Protein AF-0000000074761827 (afdb_homodimer)

Solvent-accessible surface area (backbone atoms only — not comparable to full-atom values): 20137 Å² total; per-residue (Å²): 124,85,77,76,76,59,43,82,36,56,43,82,78,62,41,25,54,94,94,40,71,39,89,61,36,58,58,50,51,52,50,41,57,72,68,65,50,47,63,33,37,42,40,81,49,64,55,64,17,43,58,56,51,28,53,52,42,37,74,72,65,37,92,63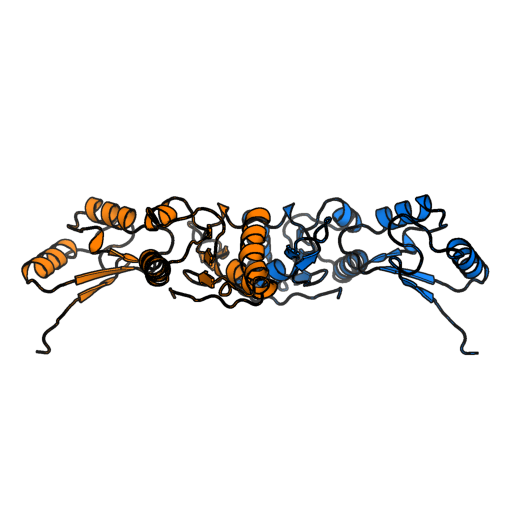,53,47,91,36,43,42,36,27,54,53,52,49,41,49,52,39,58,75,68,68,55,24,39,46,76,34,52,42,72,56,31,45,58,58,46,67,91,57,59,63,59,80,80,51,49,29,35,38,37,37,59,20,64,92,46,41,27,41,69,52,49,33,51,51,38,39,46,42,42,53,25,65,72,36,85,92,45,75,63,31,45,42,34,24,39,34,59,47,35,53,44,70,38,95,83,62,79,47,69,35,70,33,32,15,16,59,53,45,14,46,25,63,44,48,69,51,73,62,49,63,73,38,122,125,86,76,76,76,60,44,82,36,57,42,82,77,64,41,25,53,91,95,38,71,39,90,64,36,58,59,51,50,51,51,42,58,71,68,65,50,49,63,34,37,41,41,80,48,65,56,64,16,42,58,57,51,28,52,53,43,37,74,71,65,38,92,65,54,47,92,36,44,43,34,28,54,54,53,49,41,50,52,37,58,78,68,67,56,24,38,46,76,34,53,43,72,54,32,47,58,58,45,66,90,58,60,64,59,82,80,51,48,27,37,38,38,38,60,20,62,93,45,41,26,41,69,54,49,35,52,51,38,38,44,43,43,52,25,65,73,37,84,91,44,75,63,32,45,42,34,24,38,33,61,47,37,54,45,70,38,96,83,64,79,48,69,35,69,32,32,17,16,60,50,44,14,45,26,62,42,48,68,52,74,64,51,65,74,38,122

Radius of gyration: 27.06 Å; Cα contacts (8 Å, |Δi|>4): 703; chains: 2; bounding box: 56×94×63 Å

Nearest PDB structures (foldseek):
  3hlt-assembly1_A  TM=9.342E-01  e=1.777E-23  Homo sapiens
  2ho4-assembly2_B  TM=9.491E-01  e=7.924E-23  Mus musculus
  2x4d-assembly1_A  TM=7.380E-01  e=4.934E-20  Homo sapiens
  1vjr-assembly1_A  TM=8.149E-01  e=5.024E-16  Thermotoga maritima
  3epr-assembly1_A  TM=8.135E-01  e=7.770E-13  Streptococcus agalactiae serogroup V

Secondary structure (DSSP, 8-state):
------EEEE-BTTTEETTEEPTTHHHHHHHHHHHT--EEEEE--SSS-HHHHHHHHHHTT----GGGEEEHHHHHHHHHHHTT--EEEE--HHHHGGGTTS--PSSP-EEEE-S-GGG-BHHHHHHHHHHHHHGGG-TTSPPPEEEES----EEE-TTSSSEEE-SHHHHHHHHHHH-PPPEE---/------EEEE-BTTTEETTEEPTTHHHHHHHHHHHT--EEEE---SSS-HHHHHHHHHHTT----GGGEE-HHHHHHHHHHHTT--EEEE--HHHHGGGTTS--PSSP-EEEE-S-GGG-BHHHHHHHHHHHHHGGG-TTSPPPEEEES----EEE-TTSSSEEE-SHHHHHHHHHHH-PPPEE---

pLDDT: mean 93.2, std 7.61, range [46.0, 98.88]

InterPro domains:
  IPR006357 HAD-superfamily hydrolase, subfamily IIA [PF13344] (7-100)
  IPR023214 HAD superfamily [G3DSA:3.40.50.1000] (6-75)
  IPR023214 HAD superfamily [G3DSA:3.40.50.1000] (76-187)
  IPR036412 HAD-like superfamily [SSF56784] (4-187)

Organism: Mortierella alpina (NCBI:txid64518)

Structure (mmCIF, N/CA/C/O backbone):
data_AF-0000000074761827-model_v1
#
loop_
_entity.id
_entity.type
_entity.pdbx_description
1 polymer 'Phospholysine phosphohistidine inorganic pyrophosphate phosphatase'
#
loop_
_atom_site.group_PDB
_atom_site.id
_atom_site.type_symbol
_atom_site.label_atom_id
_atom_site.label_alt_id
_atom_site.label_comp_id
_atom_site.label_asym_id
_atom_site.label_entity_id
_atom_site.label_seq_id
_atom_site.pdbx_PDB_ins_code
_atom_site.Cartn_x
_atom_site.Cartn_y
_atom_site.Cartn_z
_atom_site.occupancy
_atom_site.B_iso_or_equiv
_atom_site.auth_seq_id
_atom_site.auth_comp_id
_atom_site.auth_asym_id
_atom_site.auth_atom_id
_atom_site.pdbx_PDB_model_num
ATOM 1 N N . MET A 1 1 ? 7.188 51.906 -0.012 1 46.03 1 MET A N 1
ATOM 2 C CA . MET A 1 1 ? 7.523 50.594 0.536 1 46.03 1 MET A CA 1
ATOM 3 C C . MET A 1 1 ? 6.281 49.719 0.656 1 46.03 1 MET A C 1
ATOM 5 O O . MET A 1 1 ? 5.266 50.156 1.208 1 46.03 1 MET A O 1
ATOM 9 N N . GLN A 1 2 ? 6.152 48.875 -0.168 1 57.59 2 GLN A N 1
ATOM 10 C CA . GLN A 1 2 ? 4.926 48.094 -0.22 1 57.59 2 GLN A CA 1
ATOM 11 C C . GLN A 1 2 ? 4.566 47.531 1.155 1 57.59 2 GLN A C 1
ATOM 13 O O . GLN A 1 2 ? 5.449 47.125 1.906 1 57.59 2 GLN A O 1
ATOM 18 N N . THR A 1 3 ? 3.605 47.969 1.763 1 72.81 3 THR A N 1
ATOM 19 C CA . THR A 1 3 ? 3.117 47.719 3.113 1 72.81 3 THR A CA 1
ATOM 20 C C . THR A 1 3 ? 2.908 46.219 3.342 1 72.81 3 THR A C 1
ATOM 22 O O . THR A 1 3 ? 2.129 45.594 2.631 1 72.81 3 THR A O 1
ATOM 25 N N . ILE A 1 4 ? 3.939 45.625 3.99 1 77.69 4 ILE A N 1
ATOM 26 C CA . ILE A 1 4 ? 3.811 44.25 4.387 1 77.69 4 ILE A CA 1
ATOM 27 C C . ILE A 1 4 ? 2.59 44.062 5.289 1 77.69 4 ILE A C 1
ATOM 29 O O . ILE A 1 4 ? 2.488 44.719 6.336 1 77.69 4 ILE A O 1
ATOM 33 N N . ARG A 1 5 ? 1.612 43.312 4.812 1 89.31 5 ARG A N 1
ATOM 34 C CA . ARG A 1 5 ? 0.364 43.125 5.543 1 89.31 5 ARG A CA 1
ATOM 35 C C . ARG A 1 5 ? 0.392 41.844 6.359 1 89.31 5 ARG A C 1
ATOM 37 O O . ARG A 1 5 ? -0.442 41.656 7.242 1 89.31 5 ARG A O 1
ATOM 44 N N . GLY A 1 6 ? 1.372 41.031 6.191 1 91.31 6 GLY A N 1
ATOM 45 C CA . GLY A 1 6 ? 1.517 39.781 6.914 1 91.31 6 GLY A CA 1
ATOM 46 C C . GLY A 1 6 ? 2.789 39.031 6.562 1 91.31 6 GLY A C 1
ATOM 47 O O . GLY A 1 6 ? 3.371 39.25 5.496 1 91.31 6 GLY A O 1
ATOM 48 N N . VAL A 1 7 ? 3.309 38.25 7.488 1 93.06 7 VAL A N 1
ATOM 49 C CA . VAL A 1 7 ? 4.543 37.5 7.281 1 93.06 7 VAL A CA 1
ATOM 50 C C . VAL A 1 7 ? 4.293 36.031 7.531 1 93.06 7 VAL A C 1
ATOM 52 O O . VAL A 1 7 ? 3.695 35.656 8.547 1 93.06 7 VAL A O 1
ATOM 55 N N . LEU A 1 8 ? 4.586 35.156 6.562 1 93.56 8 LEU A N 1
ATOM 56 C CA . LEU A 1 8 ? 4.664 33.719 6.754 1 93.56 8 LEU A CA 1
ATOM 57 C C . LEU A 1 8 ? 6.102 33.281 7.008 1 93.56 8 LEU A C 1
ATOM 59 O O . LEU A 1 8 ? 7.004 33.625 6.234 1 93.56 8 LEU A O 1
ATOM 63 N N . ILE A 1 9 ? 6.273 32.562 8.109 1 93.81 9 ILE A N 1
ATOM 64 C CA . ILE A 1 9 ? 7.621 32.188 8.531 1 93.81 9 ILE A CA 1
ATOM 65 C C . ILE A 1 9 ? 7.801 30.688 8.414 1 93.81 9 ILE A C 1
ATOM 67 O O . ILE A 1 9 ? 7.035 29.922 9 1 93.81 9 ILE A O 1
ATOM 71 N N . ASP A 1 10 ? 8.789 30.234 7.727 1 91.44 10 ASP A N 1
ATOM 72 C CA . ASP A 1 10 ? 9.195 28.828 7.73 1 91.44 10 ASP A CA 1
ATOM 73 C C . ASP A 1 10 ? 9.836 28.453 9.062 1 91.44 10 ASP A C 1
ATOM 75 O O . ASP A 1 10 ? 10.492 29.266 9.703 1 91.44 10 ASP A O 1
ATOM 79 N N . VAL A 1 11 ? 9.641 27.266 9.398 1 88.69 11 VAL A N 1
ATOM 80 C CA . VAL A 1 11 ? 10.078 26.875 10.734 1 88.69 11 VAL A CA 1
ATOM 81 C C . VAL A 1 11 ? 11.469 26.234 10.656 1 88.69 11 VAL A C 1
ATOM 83 O O . VAL A 1 11 ? 12.469 26.859 11.023 1 88.69 11 VAL A O 1
ATOM 86 N N . SER A 1 12 ? 11.477 25.016 10.039 1 79.69 12 SER A N 1
ATOM 87 C CA . SER A 1 12 ? 12.758 24.312 9.984 1 79.69 12 SER A CA 1
ATOM 88 C C . SER A 1 12 ? 13.688 24.938 8.961 1 79.69 12 SER A C 1
ATOM 90 O O . SER A 1 12 ? 13.281 25.25 7.84 1 79.69 12 SER A O 1
ATOM 92 N N . GLY A 1 13 ? 14.945 25.266 9.375 1 81.62 13 GLY A N 1
ATOM 93 C CA . GLY A 1 13 ? 15.953 25.844 8.5 1 81.62 13 GLY A CA 1
ATOM 94 C C . GLY A 1 13 ? 15.922 27.375 8.484 1 81.62 13 GLY A C 1
ATOM 95 O O . GLY A 1 13 ? 16.828 28 7.934 1 81.62 13 GLY A O 1
ATOM 96 N N . THR A 1 14 ? 14.867 27.938 9.086 1 85.5 14 THR A N 1
ATOM 97 C CA . THR A 1 14 ? 14.742 29.391 9.062 1 85.5 14 THR A CA 1
ATOM 98 C C . THR A 1 14 ? 14.883 29.969 10.469 1 85.5 14 THR A C 1
ATOM 100 O O . THR A 1 14 ? 15.625 30.922 10.68 1 85.5 14 THR A O 1
ATOM 103 N N . ILE A 1 15 ? 14.289 29.391 11.43 1 91.31 15 ILE A N 1
ATOM 104 C CA . ILE A 1 15 ? 14.383 29.984 12.766 1 91.31 15 ILE A CA 1
ATOM 105 C C . ILE A 1 15 ? 15.172 29.062 13.688 1 91.31 15 ILE A C 1
ATOM 107 O O . ILE A 1 15 ? 15.648 29.484 14.742 1 91.31 15 ILE A O 1
ATOM 111 N N . HIS A 1 16 ? 15.258 27.797 13.25 1 89.81 16 HIS A N 1
ATOM 112 C CA . HIS A 1 16 ? 16.078 26.844 13.992 1 89.81 16 HIS A CA 1
ATOM 113 C C . HIS A 1 16 ? 16.578 25.719 13.094 1 89.81 16 HIS A C 1
ATOM 115 O O . HIS A 1 16 ? 16.031 25.516 12.008 1 89.81 16 HIS A O 1
ATOM 121 N N . VAL A 1 17 ? 17.609 25.031 13.453 1 86.44 17 VAL A N 1
ATOM 122 C CA . VAL A 1 17 ? 18.125 23.797 12.852 1 86.44 17 VAL A CA 1
ATOM 123 C C . VAL A 1 17 ? 18.297 22.734 13.922 1 86.44 17 VAL A C 1
ATOM 125 O O . VAL A 1 17 ? 19.109 22.875 14.836 1 86.44 17 VAL A O 1
ATOM 128 N N . GLY A 1 18 ? 17.484 21.625 13.703 1 82.12 18 GLY A N 1
ATOM 129 C CA . GLY A 1 18 ? 17.453 20.688 14.812 1 82.12 18 GLY A CA 1
ATOM 130 C C . GLY A 1 18 ? 17.016 21.328 16.125 1 82.12 18 GLY A C 1
ATOM 131 O O . GLY A 1 18 ? 15.969 21.969 16.188 1 82.12 18 GLY A O 1
ATOM 132 N N . ASP A 1 19 ? 17.859 21.234 17.172 1 87.19 19 ASP A N 1
ATOM 133 C CA . ASP A 1 19 ? 17.516 21.781 18.484 1 87.19 19 ASP A CA 1
ATOM 134 C C . ASP A 1 19 ? 18.297 23.078 18.75 1 87.19 19 ASP A C 1
ATOM 136 O O . ASP A 1 19 ? 18.391 23.531 19.891 1 87.19 19 ASP A O 1
ATOM 140 N N . LYS A 1 20 ? 18.781 23.656 17.672 1 92.5 20 LYS A N 1
ATOM 141 C CA . LYS A 1 20 ? 19.578 24.875 17.828 1 92.5 20 LYS A CA 1
ATOM 142 C C . LYS A 1 20 ? 18.859 26.078 17.219 1 92.5 20 LYS A C 1
ATOM 144 O O . LYS A 1 20 ? 18.453 26.031 16.062 1 92.5 20 LYS A O 1
ATOM 149 N N . VAL A 1 21 ? 18.828 27.062 17.969 1 94.25 21 VAL A N 1
ATOM 150 C CA . VAL A 1 21 ? 18.203 28.312 17.531 1 94.25 21 VAL A CA 1
ATOM 151 C C . VAL A 1 21 ? 19.172 29.078 16.625 1 94.25 21 VAL A C 1
ATOM 153 O O . VAL A 1 21 ? 20.359 29.156 16.906 1 94.25 21 VAL A O 1
ATOM 156 N N . ILE A 1 22 ? 18.641 29.562 15.484 1 93.75 22 ILE A N 1
ATOM 157 C CA . ILE A 1 22 ? 19.453 30.438 14.641 1 93.75 22 ILE A CA 1
ATOM 158 C C . ILE A 1 22 ? 19.688 31.766 15.336 1 93.75 22 ILE A C 1
ATOM 160 O O . ILE A 1 22 ? 18.734 32.375 15.828 1 93.75 22 ILE A O 1
ATOM 164 N N . PRO A 1 23 ? 20.906 32.25 15.359 1 94.06 23 PRO A N 1
ATOM 165 C CA . PRO A 1 23 ? 21.203 33.5 16.062 1 94.06 23 PRO A CA 1
ATOM 166 C C . PRO A 1 23 ? 20.328 34.656 15.594 1 94.06 23 PRO A C 1
ATOM 168 O O . PRO A 1 23 ? 20.219 34.906 14.383 1 94.06 23 PRO A O 1
ATOM 171 N N . GLY A 1 24 ? 19.672 35.406 16.578 1 95.5 24 GLY A N 1
ATOM 172 C CA . GLY A 1 24 ? 18.875 36.562 16.281 1 95.5 24 GLY A CA 1
ATOM 173 C C . GLY A 1 24 ? 17.422 36.25 15.984 1 95.5 24 GLY A C 1
ATOM 174 O O . GLY A 1 24 ? 16.594 37.156 15.867 1 95.5 24 GLY A O 1
ATOM 175 N N . ALA A 1 25 ? 17.156 35 15.828 1 95.62 25 ALA A N 1
ATOM 176 C CA . ALA A 1 25 ? 15.812 34.594 15.414 1 95.62 25 ALA A CA 1
ATOM 177 C C . ALA A 1 25 ? 14.773 34.969 16.469 1 95.62 25 ALA A C 1
ATOM 179 O O . ALA A 1 25 ? 13.703 35.469 16.125 1 95.62 25 ALA A O 1
ATOM 180 N N . ILE A 1 26 ? 15.109 34.719 17.688 1 96.12 26 ILE A N 1
ATOM 181 C CA . ILE A 1 26 ? 14.172 35.031 18.766 1 96.12 26 ILE A CA 1
ATOM 182 C C . ILE A 1 26 ? 13.906 36.531 18.812 1 96.12 26 ILE A C 1
ATOM 184 O O . ILE A 1 26 ? 12.75 36.969 18.859 1 96.12 26 ILE A O 1
ATOM 188 N N . GLN A 1 27 ? 14.984 37.281 18.688 1 96.31 27 GLN A N 1
ATOM 189 C CA . GLN A 1 27 ? 14.867 38.75 18.703 1 96.31 27 GLN A CA 1
ATOM 190 C C . GLN A 1 27 ? 14.07 39.25 17.5 1 96.31 27 GLN A C 1
ATOM 192 O O . GLN A 1 27 ? 13.281 40.188 17.625 1 96.31 27 GLN A O 1
ATOM 197 N N . ALA A 1 28 ? 14.383 38.656 16.406 1 95.06 28 ALA A N 1
ATOM 198 C CA . ALA A 1 28 ? 13.672 39.031 15.188 1 95.06 28 ALA A CA 1
ATOM 199 C C . ALA A 1 28 ? 12.172 38.812 15.336 1 95.06 28 ALA A C 1
ATOM 201 O O . ALA A 1 28 ? 11.367 39.656 14.93 1 95.06 28 ALA A O 1
ATOM 202 N N . LEU A 1 29 ? 11.773 37.719 15.93 1 94.88 29 LEU A N 1
ATOM 203 C CA . LEU A 1 29 ? 10.367 37.406 16.125 1 94.88 29 LEU A CA 1
ATOM 204 C C . LEU A 1 29 ? 9.719 38.375 17.109 1 94.88 29 LEU A C 1
ATOM 206 O O . LEU A 1 29 ? 8.594 38.812 16.906 1 94.88 29 LEU A O 1
ATOM 210 N N . ASP A 1 30 ? 10.453 38.688 18.109 1 95.94 30 ASP A N 1
ATOM 211 C CA . ASP A 1 30 ? 9.945 39.656 19.078 1 95.94 30 ASP A CA 1
ATOM 212 C C . ASP A 1 30 ? 9.711 41.031 18.453 1 95.94 30 ASP A C 1
ATOM 214 O O . ASP A 1 30 ? 8.703 41.688 18.719 1 95.94 30 ASP A O 1
ATOM 218 N N . ARG A 1 31 ? 10.633 41.375 17.641 1 95.62 31 ARG A N 1
ATOM 219 C CA . ARG A 1 31 ? 10.5 42.656 16.938 1 95.62 31 ARG A CA 1
ATOM 220 C C . ARG A 1 31 ? 9.297 42.625 16.016 1 95.62 31 ARG A C 1
ATOM 222 O O . ARG A 1 31 ? 8.555 43.625 15.922 1 95.62 31 ARG A O 1
ATOM 229 N N . LEU A 1 32 ? 9.18 41.531 15.359 1 94.5 32 LEU A N 1
ATOM 230 C CA . LEU A 1 32 ? 8.039 41.375 14.461 1 94.5 32 LEU A CA 1
ATOM 231 C C . LEU A 1 32 ? 6.727 41.469 15.234 1 94.5 32 LEU A C 1
ATOM 233 O O . LEU A 1 32 ? 5.801 42.188 14.805 1 94.5 32 LEU A O 1
ATOM 237 N N . ARG A 1 33 ? 6.629 40.812 16.312 1 94.44 33 ARG A N 1
ATOM 238 C CA . ARG A 1 33 ? 5.438 40.875 17.156 1 94.44 33 ARG A CA 1
ATOM 239 C C . ARG A 1 33 ? 5.156 42.281 17.641 1 94.44 33 ARG A C 1
ATOM 241 O O . ARG A 1 33 ? 4.012 42.75 17.578 1 94.44 33 ARG A O 1
ATOM 248 N N . ALA A 1 34 ? 6.191 43 18.016 1 95.38 34 ALA A N 1
ATOM 249 C CA . ALA A 1 34 ? 6.07 44.375 18.516 1 95.38 34 ALA A CA 1
ATOM 250 C C . ALA A 1 34 ? 5.613 45.312 17.422 1 95.38 34 ALA A C 1
ATOM 252 O O . ALA A 1 34 ? 4.988 46.344 17.703 1 95.38 34 ALA A O 1
ATOM 253 N N . SER A 1 35 ? 5.945 45 16.266 1 94.38 35 SER A N 1
ATOM 254 C CA . SER A 1 35 ? 5.605 45.875 15.125 1 94.38 35 SER A CA 1
ATOM 255 C C . SER A 1 35 ? 4.105 45.844 14.852 1 94.38 35 SER A C 1
ATOM 257 O O . SER A 1 35 ? 3.588 46.719 14.141 1 94.38 35 SER A O 1
ATOM 259 N N . GLY A 1 36 ? 3.414 44.781 15.289 1 93.81 36 GLY A N 1
ATOM 260 C CA . GLY A 1 36 ? 1.984 44.625 15.062 1 93.81 36 GLY A CA 1
ATOM 261 C C . GLY A 1 36 ? 1.649 43.969 13.734 1 93.81 36 GLY A C 1
ATOM 262 O O . GLY A 1 36 ? 0.477 43.75 13.43 1 93.81 36 GLY A O 1
ATOM 263 N N . ILE A 1 37 ? 2.668 43.719 12.961 1 93.06 37 ILE A N 1
ATOM 264 C CA . ILE A 1 37 ? 2.457 43 11.703 1 93.06 37 ILE A CA 1
ATOM 265 C C . ILE A 1 37 ? 2.07 41.562 11.992 1 93.06 37 ILE A C 1
ATOM 267 O O . ILE A 1 37 ? 2.791 40.844 12.688 1 93.06 37 ILE A O 1
ATOM 271 N N . PRO A 1 38 ? 0.919 41.188 11.5 1 93.75 38 PRO A N 1
ATOM 272 C CA . PRO A 1 38 ? 0.532 39.781 11.719 1 93.75 38 PRO A CA 1
ATOM 273 C C . PRO A 1 38 ? 1.49 38.812 11.062 1 93.75 38 PRO A C 1
ATOM 275 O O . PRO A 1 38 ? 2.008 39.062 9.977 1 93.75 38 PRO A O 1
ATOM 278 N N . PHE A 1 39 ? 1.732 37.625 11.773 1 94.62 39 PHE A N 1
ATOM 279 C CA . PHE A 1 39 ? 2.57 36.562 11.18 1 94.62 39 PHE A CA 1
ATOM 280 C C . PHE A 1 39 ? 2.086 35.188 11.586 1 94.62 39 PHE A C 1
ATOM 282 O O . PHE A 1 39 ? 1.283 35.062 12.516 1 94.62 39 PHE A O 1
ATOM 289 N N . ARG A 1 40 ? 2.459 34.219 10.82 1 94.81 40 ARG A N 1
ATOM 290 C CA . ARG A 1 40 ? 2.225 32.812 11.102 1 94.81 40 ARG A CA 1
ATOM 291 C C . ARG A 1 40 ? 3.447 31.969 10.742 1 94.81 40 ARG A C 1
ATOM 293 O O . ARG A 1 40 ? 4.176 32.312 9.797 1 94.81 40 ARG A O 1
ATOM 300 N N . PHE A 1 41 ? 3.584 30.953 11.562 1 95.31 41 PHE A N 1
ATOM 301 C CA . PHE A 1 41 ? 4.562 29.938 11.203 1 95.31 41 PHE A CA 1
ATOM 302 C C . PHE A 1 41 ? 3.943 28.891 10.273 1 95.31 41 PHE A C 1
ATOM 304 O O . PHE A 1 41 ? 2.865 28.375 10.555 1 95.31 41 PHE A O 1
ATOM 311 N N . CYS A 1 42 ? 4.617 28.609 9.18 1 93.31 42 CYS A N 1
ATOM 312 C CA . CYS A 1 42 ? 4.168 27.609 8.227 1 93.31 42 CYS A CA 1
ATOM 313 C C . CYS A 1 42 ? 5.223 26.516 8.039 1 93.31 42 CYS A C 1
ATOM 315 O O . CYS A 1 42 ? 6.391 26.812 7.797 1 93.31 42 CYS A O 1
ATOM 317 N N . THR A 1 43 ? 4.848 25.359 8.344 1 90.44 43 THR A N 1
ATOM 318 C CA . THR A 1 43 ? 5.75 24.234 8.133 1 90.44 43 THR A CA 1
ATOM 319 C C . THR A 1 43 ? 5.031 23.094 7.418 1 90.44 43 THR A C 1
ATOM 321 O O . THR A 1 43 ? 3.834 22.891 7.621 1 90.44 43 THR A O 1
ATOM 324 N N . ASN A 1 44 ? 5.727 22.312 6.621 1 84.56 44 ASN A N 1
ATOM 325 C CA . ASN A 1 44 ? 5.129 21.234 5.848 1 84.56 44 ASN A CA 1
ATOM 326 C C . ASN A 1 44 ? 5.277 19.891 6.562 1 84.56 44 ASN A C 1
ATOM 328 O O . ASN A 1 44 ? 5.086 18.844 5.953 1 84.56 44 ASN A O 1
ATOM 332 N N . THR A 1 45 ? 5.52 20 7.816 1 85.38 45 THR A N 1
ATOM 333 C CA . THR A 1 45 ? 5.641 18.75 8.555 1 85.38 45 THR A CA 1
ATOM 334 C C . THR A 1 45 ? 4.328 17.969 8.508 1 85.38 45 THR A C 1
ATOM 336 O O . THR A 1 45 ? 3.248 18.562 8.477 1 85.38 45 THR A O 1
ATOM 339 N N . THR A 1 46 ? 4.512 16.641 8.539 1 86.69 46 THR A N 1
ATOM 340 C CA . THR A 1 46 ? 3.33 15.781 8.453 1 86.69 46 THR A CA 1
ATOM 341 C C . THR A 1 46 ? 3.25 14.852 9.664 1 86.69 46 THR A C 1
ATOM 343 O O . THR A 1 46 ? 2.344 14.023 9.75 1 86.69 46 THR A O 1
ATOM 346 N N . GLN A 1 47 ? 4.113 14.984 10.586 1 90.31 47 GLN A N 1
ATOM 347 C CA . GLN A 1 47 ? 4.211 14.023 11.68 1 90.31 47 GLN A CA 1
ATOM 348 C C . GLN A 1 47 ? 3.836 14.656 13.016 1 90.31 47 GLN A C 1
ATOM 350 O O . GLN A 1 47 ? 3.219 14.016 13.859 1 90.31 47 GLN A O 1
ATOM 355 N N . SER A 1 48 ? 4.191 15.984 13.18 1 93.56 48 SER A N 1
ATOM 356 C CA . SER A 1 48 ? 3.99 16.656 14.461 1 93.56 48 SER A CA 1
ATOM 357 C C . SER A 1 48 ? 2.758 17.547 14.43 1 93.56 48 SER A C 1
ATOM 359 O O . SER A 1 48 ? 2.52 18.25 13.445 1 93.56 48 SER A O 1
ATOM 361 N N . SER A 1 49 ? 2.031 17.562 15.5 1 95.5 49 SER A N 1
ATOM 362 C CA . SER A 1 49 ? 0.904 18.484 15.648 1 95.5 49 SER A CA 1
ATOM 363 C C . SER A 1 49 ? 1.378 19.906 15.852 1 95.5 49 SER A C 1
ATOM 365 O O . SER A 1 49 ? 2.535 20.141 16.203 1 95.5 49 SER A O 1
ATOM 367 N N . GLY A 1 50 ? 0.479 20.828 15.648 1 95.31 50 GLY A N 1
ATOM 368 C CA . GLY A 1 50 ? 0.777 22.219 15.93 1 95.31 50 GLY A CA 1
ATOM 369 C C . GLY A 1 50 ? 1.16 22.469 17.375 1 95.31 50 GLY A C 1
ATOM 370 O O . GLY A 1 50 ? 2.057 23.266 17.656 1 95.31 50 GLY A O 1
ATOM 371 N N . GLU A 1 51 ? 0.492 21.75 18.219 1 95.94 51 GLU A N 1
ATOM 372 C CA . GLU A 1 51 ? 0.788 21.906 19.641 1 95.94 51 GLU A CA 1
ATOM 373 C C . GLU A 1 51 ? 2.205 21.438 19.969 1 95.94 51 GLU A C 1
ATOM 375 O O . GLU A 1 51 ? 2.93 22.094 20.703 1 95.94 51 GLU A O 1
ATOM 380 N N . THR A 1 52 ? 2.584 20.281 19.469 1 96.12 52 THR A N 1
ATOM 381 C CA . THR A 1 52 ? 3.93 19.766 19.688 1 96.12 52 THR A CA 1
ATOM 382 C C . THR A 1 52 ? 4.977 20.719 19.141 1 96.12 52 THR A C 1
ATOM 384 O O . THR A 1 52 ? 5.977 21 19.797 1 96.12 52 THR A O 1
ATOM 387 N N . LEU A 1 53 ? 4.699 21.266 17.969 1 95.06 53 LEU A N 1
ATOM 388 C CA . LEU A 1 53 ? 5.633 22.203 17.359 1 95.06 53 LEU A CA 1
ATOM 389 C C . LEU A 1 53 ? 5.738 23.484 18.188 1 95.06 53 LEU A C 1
ATOM 391 O O . LEU A 1 53 ? 6.836 24 18.406 1 95.06 53 LEU A O 1
ATOM 395 N N . ALA A 1 54 ? 4.637 23.969 18.656 1 96.12 54 ALA A N 1
ATOM 396 C CA . ALA A 1 54 ? 4.629 25.172 19.5 1 96.12 54 ALA A CA 1
ATOM 397 C C . ALA A 1 54 ? 5.426 24.922 20.781 1 96.12 54 ALA A C 1
ATOM 399 O O . ALA A 1 54 ? 6.242 25.766 21.172 1 96.12 54 ALA A O 1
ATOM 400 N N . ARG A 1 55 ? 5.156 23.781 21.391 1 96.5 55 ARG A N 1
ATOM 401 C CA . ARG A 1 55 ? 5.867 23.438 22.609 1 96.5 55 ARG A CA 1
ATOM 402 C C . ARG A 1 55 ? 7.371 23.359 22.359 1 96.5 55 ARG A C 1
ATOM 404 O O . ARG A 1 55 ? 8.156 23.875 23.172 1 96.5 55 ARG A O 1
ATOM 411 N N . ASN A 1 56 ? 7.754 22.734 21.297 1 94.69 56 ASN A N 1
ATOM 412 C CA . ASN A 1 56 ? 9.172 22.641 20.953 1 94.69 56 ASN A CA 1
ATOM 413 C C . ASN A 1 56 ? 9.797 24.016 20.766 1 94.69 56 ASN A C 1
ATOM 415 O O . ASN A 1 56 ? 10.875 24.281 21.281 1 94.69 56 ASN A O 1
ATOM 419 N N . LEU A 1 57 ? 9.133 24.906 20.016 1 95.12 57 LEU A N 1
ATOM 420 C CA . LEU A 1 57 ? 9.633 26.25 19.781 1 95.12 57 LEU A CA 1
ATOM 421 C C . LEU A 1 57 ? 9.742 27.031 21.078 1 95.12 57 LEU A C 1
ATOM 423 O O . LEU A 1 57 ? 10.711 27.766 21.297 1 95.12 57 LEU A O 1
ATOM 427 N N . ARG A 1 58 ? 8.805 26.844 21.984 1 96.75 58 ARG A N 1
ATOM 428 C CA . ARG A 1 58 ? 8.852 27.5 23.281 1 96.75 58 ARG A CA 1
ATOM 429 C C . ARG A 1 58 ? 10.039 27 24.094 1 96.75 58 ARG A C 1
ATOM 431 O O . ARG A 1 58 ? 10.703 27.797 24.781 1 96.75 58 ARG A O 1
ATOM 438 N N . SER A 1 59 ? 10.258 25.75 24.016 1 96.38 59 SER A N 1
ATOM 439 C CA . SER A 1 59 ? 11.383 25.188 24.75 1 96.38 59 SER A CA 1
ATOM 440 C C . SER A 1 59 ? 12.711 25.75 24.25 1 96.38 59 SER A C 1
ATOM 442 O O . SER A 1 59 ? 13.695 25.766 24.984 1 96.38 59 SER A O 1
ATOM 444 N N . LEU A 1 60 ? 12.719 26.203 23.031 1 94.81 60 LEU A N 1
ATOM 445 C CA . LEU A 1 60 ? 13.914 26.797 22.438 1 94.81 60 LEU A CA 1
ATOM 446 C C . LEU A 1 60 ? 14.008 28.281 22.766 1 94.81 60 LEU A C 1
ATOM 448 O O . LEU A 1 60 ? 14.984 28.938 22.406 1 94.81 60 LEU A O 1
ATOM 452 N N . GLY A 1 61 ? 12.906 28.844 23.344 1 95.44 61 GLY A N 1
ATOM 453 C CA . GLY A 1 61 ? 12.953 30.234 23.812 1 95.44 61 GLY A CA 1
ATOM 454 C C . GLY A 1 61 ? 12.047 31.156 23.016 1 95.44 61 GLY A C 1
ATOM 455 O O . GLY A 1 61 ? 11.977 32.344 23.281 1 95.44 61 GLY A O 1
ATOM 456 N N . PHE A 1 62 ? 11.359 30.594 22.062 1 96.12 62 PHE A N 1
ATOM 457 C CA . PHE A 1 62 ? 10.477 31.422 21.25 1 96.12 62 PHE A CA 1
ATOM 458 C C . PHE A 1 62 ? 9.164 31.688 21.969 1 96.12 62 PHE A C 1
ATOM 460 O O . PHE A 1 62 ? 8.633 30.797 22.641 1 96.12 62 PHE A O 1
ATOM 467 N N . ASN A 1 63 ? 8.648 32.875 21.797 1 95 63 ASN A N 1
ATOM 468 C CA . ASN A 1 63 ? 7.293 33.188 22.219 1 95 63 ASN A CA 1
ATOM 469 C C . ASN A 1 63 ? 6.277 32.906 21.109 1 95 63 ASN A C 1
ATOM 471 O O . ASN A 1 63 ? 6.078 33.719 20.219 1 95 63 ASN A O 1
ATOM 475 N N . VAL A 1 64 ? 5.668 31.719 21.219 1 95.25 64 VAL A N 1
ATOM 476 C CA . VAL A 1 64 ? 4.789 31.281 20.141 1 95.25 64 VAL A CA 1
ATOM 477 C C . VAL A 1 64 ? 3.508 30.688 20.719 1 95.25 64 VAL A C 1
ATOM 479 O O . VAL A 1 64 ? 3.543 30 21.734 1 95.25 64 VAL A O 1
ATOM 482 N N . LYS A 1 65 ? 2.422 31 20.094 1 95.31 65 LYS A N 1
ATOM 483 C CA . LYS A 1 65 ? 1.128 30.406 20.422 1 95.31 65 LYS A CA 1
ATOM 484 C C . LYS A 1 65 ? 0.747 29.344 19.391 1 95.31 65 LYS A C 1
ATOM 486 O O . LYS A 1 65 ? 1.118 29.438 18.219 1 95.31 65 LYS A O 1
ATOM 491 N N . ARG A 1 66 ? -0.036 28.344 19.844 1 95 66 ARG A N 1
ATOM 492 C CA . ARG A 1 66 ? -0.453 27.25 18.969 1 95 66 ARG A CA 1
ATOM 493 C C . ARG A 1 66 ? -1.16 27.781 17.719 1 95 66 ARG A C 1
ATOM 495 O O . ARG A 1 66 ? -0.967 27.266 16.625 1 95 66 ARG A O 1
ATOM 502 N N . ASP A 1 67 ? -1.982 28.766 17.875 1 94.44 67 ASP A N 1
ATOM 503 C CA . ASP A 1 67 ? -2.809 29.266 16.781 1 94.44 67 ASP A CA 1
ATOM 504 C C . ASP A 1 67 ? -1.966 30.016 15.758 1 94.44 67 ASP A C 1
ATOM 506 O O . ASP A 1 67 ? -2.461 30.391 14.688 1 94.44 67 ASP A O 1
ATOM 510 N N . GLU A 1 68 ? -0.676 30.234 16.047 1 95.69 68 GLU A N 1
ATOM 511 C CA . GLU A 1 68 ? 0.242 30.891 15.125 1 95.69 68 GLU A CA 1
ATOM 512 C C . GLU A 1 68 ? 0.949 29.875 14.234 1 95.69 68 GLU A C 1
ATOM 514 O O . GLU A 1 68 ? 1.644 30.25 13.281 1 95.69 68 GLU A O 1
ATOM 519 N N . ILE A 1 69 ? 0.729 28.625 14.539 1 95.25 69 ILE A N 1
ATOM 520 C CA . ILE A 1 69 ? 1.426 27.562 13.82 1 95.25 69 ILE A CA 1
ATOM 521 C C . ILE A 1 69 ? 0.47 26.891 12.836 1 95.25 69 ILE A C 1
ATOM 523 O O . ILE A 1 69 ? -0.58 26.391 13.227 1 95.25 69 ILE A O 1
ATOM 527 N N . PHE A 1 70 ? 0.85 26.906 11.562 1 93.62 70 PHE A N 1
ATOM 528 C CA . PHE A 1 70 ? 0.093 26.25 10.508 1 93.62 70 PHE A CA 1
ATOM 529 C C . PHE A 1 70 ? 0.918 25.156 9.852 1 93.62 70 PHE A C 1
ATOM 531 O O . PHE A 1 70 ? 2.059 25.375 9.445 1 93.62 70 PHE A O 1
ATOM 538 N N . THR A 1 71 ? 0.344 23.906 9.844 1 93.62 71 THR A N 1
ATOM 539 C CA . THR A 1 71 ? 1.007 22.75 9.266 1 93.62 71 THR A CA 1
ATOM 540 C C . THR A 1 71 ? 0.157 22.141 8.156 1 93.62 71 THR A C 1
ATOM 542 O O . THR A 1 71 ? -0.978 22.562 7.93 1 93.62 71 THR A O 1
ATOM 545 N N . SER A 1 72 ? 0.743 21.156 7.48 1 94.25 72 SER A N 1
ATOM 546 C CA . SER A 1 72 ? -0.035 20.375 6.52 1 94.25 72 SER A CA 1
ATOM 547 C C . SER A 1 72 ? -1.187 19.656 7.203 1 94.25 72 SER A C 1
ATOM 549 O O . SER A 1 72 ? -2.264 19.5 6.621 1 94.25 72 SER A O 1
ATOM 551 N N . LEU A 1 73 ? -0.983 19.297 8.414 1 96.56 73 LEU A N 1
ATOM 552 C CA . LEU A 1 73 ? -2.025 18.625 9.18 1 96.56 73 LEU A CA 1
ATOM 553 C C . LEU A 1 73 ? -3.174 19.578 9.484 1 96.56 73 LEU A C 1
ATOM 555 O O . LEU A 1 73 ? -4.344 19.203 9.375 1 96.56 73 LEU A O 1
ATOM 559 N N . SER A 1 74 ? -2.812 20.828 9.875 1 95.31 74 SER A N 1
ATOM 560 C CA . SER A 1 74 ? -3.854 21.812 10.164 1 95.31 74 SER A CA 1
ATOM 561 C C . SER A 1 74 ? -4.676 22.141 8.922 1 95.31 74 SER A C 1
ATOM 563 O O . SER A 1 74 ? -5.871 22.406 9.016 1 95.31 74 SER A O 1
ATOM 565 N N . ALA A 1 75 ? -3.977 22.156 7.801 1 95.19 75 ALA A N 1
ATOM 566 C CA . ALA A 1 75 ? -4.684 22.375 6.543 1 95.19 75 ALA A CA 1
ATOM 567 C C . ALA A 1 75 ? -5.691 21.25 6.281 1 95.19 75 ALA A C 1
ATOM 569 O O . ALA A 1 75 ? -6.824 21.5 5.871 1 95.19 75 ALA A O 1
ATOM 570 N N . CYS A 1 76 ? -5.324 19.984 6.523 1 97.06 76 CYS A N 1
ATOM 571 C CA . CYS A 1 76 ? -6.227 18.844 6.367 1 97.06 76 CYS A CA 1
ATOM 572 C C . CYS A 1 76 ? -7.406 18.953 7.328 1 97.06 76 CYS A C 1
ATOM 574 O O . CYS A 1 76 ? -8.547 18.719 6.941 1 97.06 76 CYS A O 1
ATOM 576 N N . ARG A 1 77 ? -7.062 19.281 8.547 1 96.88 77 ARG A N 1
ATOM 577 C CA . ARG A 1 77 ? -8.125 19.453 9.539 1 96.88 77 ARG A CA 1
ATOM 578 C C . ARG A 1 77 ? -9.156 20.469 9.062 1 96.88 77 ARG A C 1
ATOM 580 O O . ARG A 1 77 ? -10.359 20.234 9.148 1 96.88 77 ARG A O 1
ATOM 587 N N . GLN A 1 78 ? -8.672 21.625 8.57 1 96.12 78 GLN A N 1
ATOM 588 C CA . GLN A 1 78 ? -9.57 22.672 8.102 1 96.12 78 GLN A CA 1
ATOM 589 C C . GLN A 1 78 ? -10.453 22.172 6.957 1 96.12 78 GLN A C 1
ATOM 591 O O . GLN A 1 78 ? -11.641 22.484 6.91 1 96.12 78 GLN A O 1
ATOM 596 N N . LEU A 1 79 ? -9.852 21.438 6.07 1 97.06 79 LEU A N 1
ATOM 597 C CA . LEU A 1 79 ? -10.594 20.859 4.953 1 97.06 79 LEU A CA 1
ATOM 598 C C . LEU A 1 79 ? -11.695 19.922 5.453 1 97.06 79 LEU A C 1
ATOM 600 O O . LEU A 1 79 ? -12.836 20.016 5.004 1 97.06 79 LEU A O 1
ATOM 604 N N . VAL A 1 80 ? -11.391 19.031 6.359 1 97.69 80 VAL A N 1
ATOM 605 C CA . VAL A 1 80 ? -12.336 18.094 6.945 1 97.69 80 VAL A CA 1
ATOM 606 C C . VAL A 1 80 ? -13.492 18.844 7.594 1 97.69 80 VAL A C 1
ATOM 608 O O . VAL A 1 80 ? -14.656 18.516 7.375 1 97.69 80 VAL A O 1
ATOM 611 N N . GLN A 1 81 ? -13.148 19.891 8.328 1 97.5 81 GLN A N 1
ATOM 612 C CA . GLN A 1 81 ? -14.148 20.672 9.047 1 97.5 81 GLN A CA 1
ATOM 613 C C . GLN A 1 81 ? -15.031 21.453 8.07 1 97.5 81 GLN A C 1
ATOM 615 O O . GLN A 1 81 ? -16.25 21.469 8.227 1 97.5 81 GLN A O 1
ATOM 620 N N . SER A 1 82 ? -14.406 22.078 7.109 1 97 82 SER A N 1
ATOM 621 C CA . SER A 1 82 ? -15.148 22.906 6.164 1 97 82 SER A CA 1
ATOM 622 C C . SER A 1 82 ? -16.156 22.078 5.371 1 97 82 SER A C 1
ATOM 624 O O . SER A 1 82 ? -17.219 22.594 4.988 1 97 82 SER A O 1
ATOM 626 N N . ARG A 1 83 ? -15.898 20.812 5.199 1 95.44 83 ARG A N 1
ATOM 627 C CA . ARG A 1 83 ? -16.766 19.938 4.41 1 95.44 83 ARG A CA 1
ATOM 628 C C . ARG A 1 83 ? -17.656 19.094 5.312 1 95.44 83 ARG A C 1
ATOM 630 O O . ARG A 1 83 ? -18.484 18.312 4.824 1 95.44 83 ARG A O 1
ATOM 637 N N . GLY A 1 84 ? -17.453 19.234 6.598 1 95.44 84 GLY A N 1
ATOM 638 C CA . GLY A 1 84 ? -18.25 18.469 7.551 1 95.44 84 GLY A CA 1
ATOM 639 C C . GLY A 1 84 ? -18.047 16.969 7.441 1 95.44 84 GLY A C 1
ATOM 640 O O . GLY A 1 84 ? -19.016 16.203 7.477 1 95.44 84 GLY A O 1
ATOM 641 N N . LEU A 1 85 ? -16.781 16.516 7.254 1 96.25 85 LEU A N 1
ATOM 642 C CA . LEU A 1 85 ? -16.484 15.102 7.008 1 96.25 85 LEU A CA 1
ATOM 643 C C . LEU A 1 85 ? -16.312 14.344 8.32 1 96.25 85 LEU A C 1
ATOM 645 O O . LEU A 1 85 ? -16.062 14.953 9.359 1 96.25 85 LEU A O 1
ATOM 649 N N . ARG A 1 86 ? -16.438 13.008 8.266 1 96.88 86 ARG A N 1
ATOM 650 C CA . ARG A 1 86 ? -16.156 12.047 9.336 1 96.88 86 ARG A CA 1
ATOM 651 C C . ARG A 1 86 ? -15.102 11.039 8.906 1 96.88 86 ARG A C 1
ATOM 653 O O . ARG A 1 86 ? -15.422 9.891 8.578 1 96.88 86 ARG A O 1
ATOM 660 N N . PRO A 1 87 ? -13.844 11.406 9.086 1 98.12 87 PRO A N 1
ATOM 661 C CA . PRO A 1 87 ? -12.781 10.641 8.422 1 98.12 87 PRO A CA 1
ATOM 662 C C . PRO A 1 87 ? -12.312 9.445 9.242 1 98.12 87 PRO A C 1
ATOM 664 O O . PRO A 1 87 ? -12.375 9.469 10.477 1 98.12 87 PRO A O 1
ATOM 667 N N . LEU A 1 88 ? -11.898 8.352 8.547 1 98.5 88 LEU A N 1
ATOM 668 C CA . LEU A 1 88 ? -10.867 7.477 9.078 1 98.5 88 LEU A CA 1
ATOM 669 C C . LEU A 1 88 ? -9.5 8.156 9.031 1 98.5 88 LEU A C 1
ATOM 671 O O . LEU A 1 88 ? -9.031 8.539 7.961 1 98.5 88 LEU A O 1
ATOM 675 N N . LEU A 1 89 ? -8.938 8.359 10.211 1 98.38 89 LEU A N 1
ATOM 676 C CA . LEU A 1 89 ? -7.652 9.039 10.297 1 98.38 89 LEU A CA 1
ATOM 677 C C . LEU A 1 89 ? -6.508 8.031 10.367 1 98.38 89 LEU A C 1
ATOM 679 O O . LEU A 1 89 ? -6.457 7.207 11.281 1 98.38 89 LEU A O 1
ATOM 683 N N . MET A 1 90 ? -5.66 8.047 9.367 1 98.25 90 MET A N 1
ATOM 684 C CA . MET A 1 90 ? -4.477 7.195 9.352 1 98.25 90 MET A CA 1
ATOM 685 C C . MET A 1 90 ? -3.223 7.996 9.68 1 98.25 90 MET A C 1
ATOM 687 O O . MET A 1 90 ? -2.498 8.422 8.781 1 98.25 90 MET A O 1
ATOM 691 N N . PHE A 1 91 ? -2.963 8.148 10.969 1 97.75 91 PHE A N 1
ATOM 692 C CA . PHE A 1 91 ? -1.867 8.961 11.492 1 97.75 91 PHE A CA 1
ATOM 693 C C . PHE A 1 91 ? -1.224 8.281 12.703 1 97.75 91 PHE A C 1
ATOM 695 O O . PHE A 1 91 ? -1.84 7.43 13.344 1 97.75 91 PHE A O 1
ATOM 702 N N . GLU A 1 92 ? 0.039 8.633 12.953 1 97.88 92 GLU A N 1
ATOM 703 C CA . GLU A 1 92 ? 0.661 8.312 14.234 1 97.88 92 GLU A CA 1
ATOM 704 C C . GLU A 1 92 ? 0.085 9.18 15.352 1 97.88 92 GLU A C 1
ATOM 706 O O . GLU A 1 92 ? -0.562 10.195 15.094 1 97.88 92 GLU A O 1
ATOM 711 N N . PRO A 1 93 ? 0.247 8.898 16.609 1 97.25 93 PRO A N 1
ATOM 712 C CA . PRO A 1 93 ? -0.442 9.516 17.734 1 97.25 93 PRO A CA 1
ATOM 713 C C . PRO A 1 93 ? -0.252 11.031 17.797 1 97.25 93 PRO A C 1
ATOM 715 O O . PRO A 1 93 ? -1.209 11.773 18.031 1 97.25 93 PRO A O 1
ATOM 718 N N . ASP A 1 94 ? 0.938 11.531 17.562 1 97.44 94 ASP A N 1
ATOM 719 C CA . ASP A 1 94 ? 1.161 12.969 17.656 1 97.44 94 ASP A CA 1
ATOM 720 C C . ASP A 1 94 ? 0.352 13.719 16.594 1 97.44 94 ASP A C 1
ATOM 722 O O . ASP A 1 94 ? -0.302 14.719 16.891 1 97.44 94 ASP A O 1
ATOM 726 N N . ALA A 1 95 ? 0.35 13.219 15.414 1 97 95 ALA A N 1
ATOM 727 C CA . ALA A 1 95 ? -0.414 13.836 14.336 1 97 95 ALA A CA 1
ATOM 728 C C . ALA A 1 95 ? -1.912 13.781 14.617 1 97 95 ALA A C 1
ATOM 730 O O . ALA A 1 95 ? -2.654 14.695 14.258 1 97 95 ALA A O 1
ATOM 731 N N . LEU A 1 96 ? -2.348 12.711 15.281 1 96.94 96 LEU A N 1
ATOM 732 C CA . LEU A 1 96 ? -3.764 12.547 15.594 1 96.94 96 LEU A CA 1
ATOM 733 C C . LEU A 1 96 ? -4.262 13.672 16.484 1 96.94 96 LEU A C 1
ATOM 735 O O . L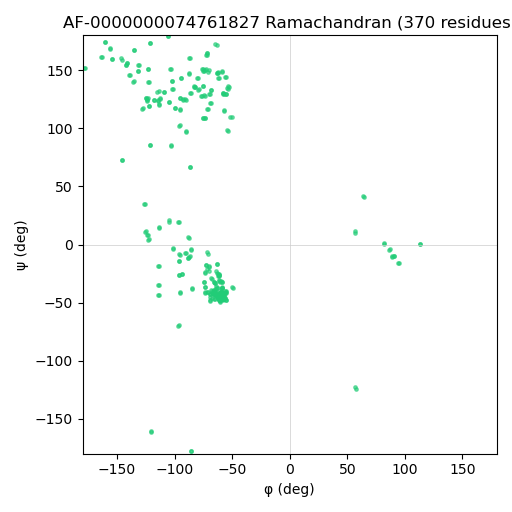EU A 1 96 ? -5.434 14.047 16.438 1 96.94 96 LEU A O 1
ATOM 739 N N . GLN A 1 97 ? -3.385 14.258 17.266 1 96.44 97 GLN A N 1
ATOM 740 C CA . GLN A 1 97 ? -3.746 15.344 18.156 1 96.44 97 GLN A CA 1
ATOM 741 C C . GLN A 1 97 ? -4.309 16.531 17.391 1 96.44 97 GLN A C 1
ATOM 743 O O . GLN A 1 97 ? -5.164 17.266 17.906 1 96.44 97 GLN A O 1
ATOM 748 N N . GLU A 1 98 ? -3.826 16.719 16.172 1 96.25 98 GLU A N 1
ATOM 749 C CA . GLU A 1 98 ? -4.262 17.844 15.352 1 96.25 98 GLU A CA 1
ATOM 750 C C . GLU A 1 98 ? -5.754 17.734 15.031 1 96.25 98 GLU A C 1
ATOM 752 O O . GLU A 1 98 ? -6.379 18.734 14.656 1 96.25 98 GLU A O 1
ATOM 757 N N . PHE A 1 99 ? -6.344 16.562 15.211 1 97.06 99 PHE A N 1
ATOM 758 C CA . PHE A 1 99 ? -7.719 16.328 14.781 1 97.06 99 PHE A CA 1
ATOM 759 C C . PHE A 1 99 ? -8.625 16.094 15.984 1 97.06 99 PHE A C 1
ATOM 761 O O . PHE A 1 99 ? -9.727 15.555 15.844 1 97.06 99 PHE A O 1
ATOM 768 N N . GLU A 1 100 ? -8.125 16.438 17.109 1 95.44 100 GLU A N 1
ATOM 769 C CA . GLU A 1 100 ? -8.984 16.391 18.297 1 95.44 100 GLU A CA 1
ATOM 770 C C . GLU A 1 100 ? -10.266 17.188 18.078 1 95.44 100 GLU A C 1
ATOM 772 O O . GLU A 1 100 ? -10.234 18.297 17.531 1 95.44 100 GLU A O 1
ATOM 777 N N . GLY A 1 101 ? -11.406 16.594 18.453 1 95.38 101 GLY A N 1
ATOM 778 C CA . GLY A 1 101 ? -12.688 17.266 18.312 1 95.38 101 GLY A CA 1
ATOM 779 C C . GLY A 1 101 ? -13.398 16.938 17.016 1 95.38 101 GLY A C 1
ATOM 780 O O . GLY A 1 101 ? -14.57 17.281 16.828 1 95.38 101 GLY A O 1
ATOM 781 N N . ILE A 1 102 ? -12.719 16.391 16.047 1 96.25 102 ILE A N 1
ATOM 782 C CA . ILE A 1 102 ? -13.32 15.945 14.797 1 96.25 102 ILE A CA 1
ATOM 783 C C . ILE A 1 102 ? -14.062 14.625 15.023 1 96.25 102 ILE A C 1
ATOM 785 O O . ILE A 1 102 ? -13.508 13.695 15.617 1 96.25 102 ILE A O 1
ATOM 789 N N . PRO A 1 103 ? -15.312 14.531 14.641 1 93.12 103 PRO A N 1
ATOM 790 C CA . PRO A 1 103 ? -16.031 13.266 14.773 1 93.12 103 PRO A CA 1
ATOM 791 C C . PRO A 1 103 ? -15.352 12.117 14.031 1 93.12 103 PRO A C 1
ATOM 793 O O . PRO A 1 103 ? -14.977 12.266 12.867 1 93.12 103 PRO A O 1
ATOM 796 N N . GLN A 1 104 ? -15.141 10.969 14.719 1 90.19 104 GLN A N 1
ATOM 797 C CA . GLN A 1 104 ? -14.445 9.844 14.117 1 90.19 104 GLN A CA 1
ATOM 798 C C . GLN A 1 104 ? -15.289 8.57 14.203 1 90.19 104 GLN A C 1
ATOM 800 O O . GLN A 1 104 ? -14.805 7.477 13.891 1 90.19 104 GLN A O 1
ATOM 805 N N . SER A 1 105 ? -16.5 8.703 14.57 1 91.25 105 SER A N 1
ATOM 806 C CA . SER A 1 105 ? -17.375 7.539 14.703 1 91.25 105 SER A CA 1
ATOM 807 C C . SER A 1 105 ? -17.828 7.023 13.344 1 91.25 105 SER A C 1
ATOM 809 O O . SER A 1 105 ? -17.938 7.793 12.383 1 91.25 105 SER A O 1
ATOM 811 N N . GLU A 1 106 ? -18.094 5.766 13.227 1 92.06 106 GLU A N 1
ATOM 812 C CA . GLU A 1 106 ? -18.625 5.16 12.008 1 92.06 106 GLU A CA 1
ATOM 813 C C . GLU A 1 106 ? -20.109 5.496 11.82 1 92.06 106 GLU A C 1
ATOM 815 O O . GLU A 1 106 ? -20.812 5.754 12.789 1 92.06 106 GLU A O 1
ATOM 820 N N . PRO A 1 107 ? -20.609 5.594 10.578 1 92.38 107 PRO A N 1
ATOM 821 C CA . PRO A 1 107 ? -19.891 5.281 9.352 1 92.38 107 PRO A CA 1
ATOM 822 C C . PRO A 1 107 ? -19 6.43 8.883 1 92.38 107 PRO A C 1
ATOM 824 O O . PRO A 1 107 ? -19.406 7.59 8.914 1 92.38 107 PRO A O 1
ATOM 827 N N . HIS A 1 108 ? -17.781 6.082 8.484 1 96.56 108 HIS A N 1
ATOM 828 C CA . HIS A 1 108 ? -16.875 7.078 7.91 1 96.56 108 HIS A CA 1
ATOM 829 C C . HIS A 1 108 ? -17.297 7.457 6.496 1 96.56 108 HIS A C 1
ATOM 831 O O . HIS A 1 108 ? -17.844 6.625 5.766 1 96.56 108 HIS A O 1
ATOM 837 N N . ASP A 1 109 ? -16.984 8.703 6.125 1 96.06 109 ASP A N 1
ATOM 838 C CA . ASP A 1 109 ? -17.297 9.172 4.777 1 96.06 109 ASP A CA 1
ATOM 839 C C . ASP A 1 109 ? -16.047 9.672 4.062 1 96.06 109 ASP A C 1
ATOM 841 O O . ASP A 1 109 ? -16.141 10.273 2.99 1 96.06 109 ASP A O 1
ATOM 845 N N . SER A 1 110 ? -14.875 9.469 4.648 1 97.88 110 SER A N 1
ATOM 846 C CA . SER A 1 110 ? -13.609 9.914 4.078 1 97.88 110 SER A CA 1
ATOM 847 C C . SER A 1 110 ? -12.43 9.211 4.738 1 97.88 110 SER A C 1
ATOM 849 O O . SER A 1 110 ? -12.586 8.578 5.785 1 97.88 110 SER A O 1
ATOM 851 N N . VAL A 1 111 ? -11.359 9.258 4.066 1 98.62 111 VAL A N 1
ATOM 852 C CA . VAL A 1 111 ? -10.07 8.766 4.562 1 98.62 111 VAL A CA 1
ATOM 853 C C . VAL A 1 111 ? -9.031 9.883 4.484 1 98.62 111 VAL A C 1
ATOM 855 O O . VAL A 1 111 ? -8.891 10.539 3.449 1 98.62 111 VAL A O 1
ATOM 858 N N . VAL A 1 112 ? -8.367 10.18 5.594 1 98.5 112 VAL A N 1
ATOM 859 C CA . VAL A 1 112 ? -7.242 11.102 5.625 1 98.5 112 VAL A CA 1
ATOM 860 C C . VAL A 1 112 ? -5.961 10.352 5.969 1 98.5 112 VAL A C 1
ATOM 862 O O . VAL A 1 112 ? -5.879 9.695 7.016 1 98.5 112 VAL A O 1
ATOM 865 N N . ILE A 1 113 ? -5.031 10.422 5.055 1 98.44 113 ILE A N 1
ATOM 866 C CA . ILE A 1 113 ? -3.857 9.562 5.172 1 98.44 113 ILE A CA 1
ATOM 867 C C . ILE A 1 113 ? -2.592 10.414 5.176 1 98.44 113 ILE A C 1
ATOM 869 O O . ILE A 1 113 ? -2.438 11.312 4.344 1 98.44 113 ILE A O 1
ATOM 873 N N . GLY A 1 114 ? -1.729 10.297 6.145 1 97.38 114 GLY A N 1
ATOM 874 C CA . GLY A 1 114 ? -0.369 10.797 6.238 1 97.38 114 GLY A CA 1
ATOM 875 C C . GLY A 1 114 ? 0.661 9.703 6.434 1 97.38 114 GLY A C 1
ATOM 876 O O . GLY A 1 114 ? 0.442 8.562 6.027 1 97.38 114 GLY A O 1
ATOM 877 N N . LEU A 1 115 ? 1.835 10.062 6.918 1 96.31 115 LEU A N 1
ATOM 878 C CA . LEU A 1 115 ? 2.822 9.039 7.242 1 96.31 115 LEU A CA 1
ATOM 879 C C . LEU A 1 115 ? 2.434 8.289 8.516 1 96.31 115 LEU A C 1
ATOM 881 O O . LEU A 1 115 ? 2.48 8.859 9.609 1 96.31 115 LEU A O 1
ATOM 885 N N . SER A 1 116 ? 2.055 7.094 8.359 1 97.31 116 SER A N 1
ATOM 886 C CA . SER A 1 116 ? 1.537 6.312 9.477 1 97.31 116 SER A CA 1
ATOM 887 C C . SER A 1 116 ? 1.924 4.844 9.352 1 97.31 116 SER A C 1
ATOM 889 O O . SER A 1 116 ? 1.063 3.984 9.141 1 97.31 116 SER A O 1
ATOM 891 N N . PRO A 1 117 ? 3.203 4.523 9.586 1 97.38 117 PRO A N 1
ATOM 892 C CA . PRO A 1 117 ? 3.643 3.131 9.5 1 97.38 117 PRO A CA 1
ATOM 893 C C . PRO A 1 117 ? 2.744 2.182 10.297 1 97.38 117 PRO A C 1
ATOM 895 O O . PRO A 1 117 ? 2.447 1.077 9.836 1 97.38 117 PRO A O 1
ATOM 898 N N . SER A 1 118 ? 2.25 2.619 11.445 1 97.81 118 SER A N 1
ATOM 899 C CA . SER A 1 118 ? 1.443 1.752 12.305 1 97.81 118 SER A CA 1
ATOM 900 C C . SER A 1 118 ? 0.084 1.468 11.672 1 97.81 118 SER A C 1
ATOM 902 O O . SER A 1 118 ? -0.59 0.506 12.047 1 97.81 118 SER A O 1
ATOM 904 N N . SER A 1 119 ? -0.32 2.312 10.711 1 97.94 119 SER A N 1
ATOM 905 C CA . SER A 1 119 ? -1.595 2.113 10.031 1 97.94 119 SER A CA 1
ATOM 906 C C . SER A 1 119 ? -1.408 1.358 8.719 1 97.94 119 SER A C 1
ATOM 908 O O . SER A 1 119 ? -2.379 0.887 8.125 1 97.94 119 SER A O 1
ATOM 910 N N . PHE A 1 120 ? -0.184 1.278 8.281 1 98.56 120 PHE A N 1
ATOM 911 C CA . PHE A 1 120 ? 0.084 0.713 6.965 1 98.56 120 PHE A CA 1
ATOM 912 C C . PHE A 1 120 ? 0.222 -0.803 7.047 1 98.56 120 PHE A C 1
ATOM 914 O O . PHE A 1 120 ? 1.301 -1.347 6.801 1 98.56 120 PHE A O 1
ATOM 921 N N . HIS A 1 121 ? -0.841 -1.404 7.355 1 98.62 121 HIS A N 1
ATOM 922 C CA . HIS A 1 121 ? -1.002 -2.854 7.297 1 98.62 121 HIS A CA 1
ATOM 923 C C . HIS A 1 121 ? -2.332 -3.234 6.652 1 98.62 121 HIS A C 1
ATOM 925 O O . HIS A 1 121 ? -3.215 -2.389 6.496 1 98.62 121 HIS A O 1
ATOM 931 N N . TYR A 1 122 ? -2.475 -4.461 6.32 1 98.62 122 TYR A N 1
ATOM 932 C CA . TYR A 1 122 ? -3.547 -4.898 5.434 1 98.62 122 TYR A CA 1
ATOM 933 C C . TYR A 1 122 ? -4.91 -4.516 5.992 1 98.62 122 TYR A C 1
ATOM 935 O O . TYR A 1 122 ? -5.758 -3.986 5.273 1 98.62 122 TYR A O 1
ATOM 943 N N . ASP A 1 123 ? -5.156 -4.75 7.289 1 98.38 123 ASP A N 1
ATOM 944 C CA . ASP A 1 123 ? -6.477 -4.551 7.879 1 98.38 123 ASP A CA 1
ATOM 945 C C . ASP A 1 123 ? -6.914 -3.092 7.762 1 98.38 123 ASP A C 1
ATOM 947 O O . ASP A 1 123 ? -8.039 -2.805 7.34 1 98.38 123 ASP A O 1
ATOM 951 N N . THR A 1 124 ? -6.031 -2.178 8.109 1 98.62 124 THR A N 1
ATOM 952 C CA . THR A 1 124 ? -6.383 -0.763 8.07 1 98.62 124 THR A CA 1
ATOM 953 C C . THR A 1 124 ? -6.496 -0.278 6.625 1 98.62 124 THR A C 1
ATOM 955 O O . THR A 1 124 ? -7.41 0.477 6.289 1 98.62 124 THR A O 1
ATOM 958 N N . MET A 1 125 ? -5.578 -0.721 5.781 1 98.88 125 MET A N 1
ATOM 959 C CA . MET A 1 125 ? -5.645 -0.371 4.367 1 98.88 125 MET A CA 1
ATOM 960 C C . MET A 1 125 ? -6.938 -0.883 3.74 1 98.88 125 MET A C 1
ATOM 962 O O . MET A 1 125 ? -7.562 -0.188 2.938 1 98.88 125 MET A O 1
ATOM 966 N N . ASN A 1 126 ? -7.297 -2.125 4.098 1 98.44 126 ASN A N 1
ATOM 967 C CA . ASN A 1 126 ? -8.531 -2.709 3.576 1 98.44 126 ASN A CA 1
ATOM 968 C C . ASN A 1 126 ? -9.758 -1.966 4.082 1 98.44 126 ASN A C 1
ATOM 970 O O . ASN A 1 126 ? -10.734 -1.804 3.348 1 98.44 126 ASN A O 1
ATOM 974 N N . LYS A 1 127 ? -9.758 -1.56 5.355 1 97.88 127 LYS A N 1
ATOM 975 C CA . LYS A 1 127 ? -10.836 -0.734 5.891 1 97.88 127 LYS A CA 1
ATOM 976 C C . LYS A 1 127 ? -10.977 0.562 5.098 1 97.88 127 LYS A C 1
ATOM 978 O O . LYS A 1 127 ? -12.086 0.942 4.715 1 97.88 127 LYS A O 1
ATOM 983 N N . ALA A 1 128 ? -9.875 1.239 4.844 1 98.62 128 ALA A N 1
ATOM 984 C CA . ALA A 1 128 ? -9.875 2.469 4.055 1 98.62 128 ALA A CA 1
ATOM 985 C C . ALA A 1 128 ? -10.438 2.225 2.658 1 98.62 128 ALA A C 1
ATOM 987 O O . ALA A 1 128 ? -11.281 2.986 2.18 1 98.62 128 ALA A O 1
ATOM 988 N N . PHE A 1 129 ? -10.008 1.161 2.059 1 98.5 129 PHE A N 1
ATOM 989 C CA . PHE A 1 129 ? -10.461 0.763 0.733 1 98.5 129 PHE A CA 1
ATOM 990 C C . PHE A 1 129 ? -11.977 0.574 0.718 1 98.5 129 PHE A C 1
ATOM 992 O O . PHE A 1 129 ? -12.664 1.097 -0.162 1 98.5 129 PHE A O 1
ATOM 999 N N . ARG A 1 130 ? -12.477 -0.097 1.67 1 96.88 130 ARG A N 1
ATOM 1000 C CA . ARG A 1 130 ? -13.906 -0.389 1.711 1 96.88 130 ARG A CA 1
ATOM 1001 C C . ARG A 1 130 ? -14.727 0.886 1.896 1 96.88 130 ARG A C 1
ATOM 1003 O O . ARG A 1 130 ? -15.797 1.034 1.31 1 96.88 130 ARG A O 1
ATOM 1010 N N . ILE A 1 131 ? -14.227 1.787 2.73 1 96.88 131 ILE A N 1
ATOM 1011 C CA . ILE A 1 131 ? -14.891 3.076 2.9 1 96.88 131 ILE A CA 1
ATOM 1012 C C . ILE A 1 131 ? -15.008 3.777 1.55 1 96.88 131 ILE A C 1
ATOM 1014 O O . ILE A 1 131 ? -16.078 4.309 1.212 1 96.88 131 ILE A O 1
ATOM 1018 N N . LEU A 1 132 ? -14 3.736 0.734 1 97.38 132 LEU A N 1
ATOM 1019 C CA . LEU A 1 132 ? -13.93 4.453 -0.535 1 97.38 132 LEU A CA 1
ATOM 1020 C C . LEU A 1 132 ? -14.828 3.797 -1.577 1 97.38 132 LEU A C 1
ATOM 1022 O O . LEU A 1 132 ? -15.539 4.484 -2.318 1 97.38 132 LEU A O 1
ATOM 1026 N N . VAL A 1 133 ? -14.828 2.496 -1.613 1 94.94 133 VAL A N 1
ATOM 1027 C CA . VAL A 1 133 ? -15.547 1.819 -2.691 1 94.94 133 VAL A CA 1
ATOM 1028 C C . VAL A 1 133 ? -17.016 1.675 -2.322 1 94.94 133 VAL A C 1
ATOM 1030 O O . VAL A 1 133 ? -17.891 1.723 -3.193 1 94.94 133 VAL A O 1
ATOM 1033 N N . GLN A 1 134 ? -17.312 1.407 -1.102 1 90.06 134 GLN A N 1
ATOM 1034 C CA . GLN A 1 134 ? -18.688 1.213 -0.679 1 90.06 134 GLN A CA 1
ATOM 1035 C C . GLN A 1 134 ? -19.5 2.504 -0.809 1 90.06 134 GLN A C 1
ATOM 1037 O O . GLN A 1 134 ? -20.703 2.469 -1.023 1 90.06 134 GLN A O 1
ATOM 1042 N N . SER A 1 135 ? -18.859 3.586 -0.623 1 86.81 135 SER A N 1
ATOM 1043 C CA . SER A 1 135 ? -19.531 4.875 -0.742 1 86.81 135 SER A CA 1
ATOM 1044 C C . SER A 1 135 ? -20.062 5.09 -2.154 1 86.81 135 SER A C 1
ATOM 1046 O O . SER A 1 135 ? -21.031 5.832 -2.354 1 86.81 135 SER A O 1
ATOM 1048 N N . LYS A 1 136 ? -19.469 4.461 -3.09 1 84.19 136 LYS A N 1
ATOM 1049 C CA . LYS A 1 136 ? -19.891 4.582 -4.48 1 84.19 136 LYS A CA 1
ATOM 1050 C C . LYS A 1 136 ? -21.188 3.82 -4.73 1 84.19 136 LYS A C 1
ATOM 1052 O O . LYS A 1 136 ? -21.906 4.098 -5.699 1 84.19 136 LYS A O 1
ATOM 1057 N N . GLU A 1 137 ? -21.391 2.885 -3.891 1 79.19 137 GLU A N 1
ATOM 1058 C CA . GLU A 1 137 ? -22.547 2.02 -4.086 1 79.19 137 GLU A CA 1
ATOM 1059 C C . GLU A 1 137 ? -23.781 2.588 -3.4 1 79.19 137 GLU A C 1
ATOM 1061 O O . GLU A 1 137 ? -24.906 2.092 -3.6 1 79.19 137 GLU A O 1
ATOM 1066 N N . THR A 1 138 ? -23.531 3.596 -2.572 1 76.75 138 THR A N 1
ATOM 1067 C CA . THR A 1 138 ? -24.672 4.203 -1.876 1 76.75 138 THR A CA 1
ATOM 1068 C C . THR A 1 138 ? -25.172 5.434 -2.627 1 76.75 138 THR A C 1
ATOM 1070 O O . THR A 1 138 ? -24.531 6.492 -2.584 1 76.75 138 THR A O 1
ATOM 1073 N N . PRO A 1 139 ? -26.266 5.312 -3.355 1 74.56 139 PRO A N 1
ATOM 1074 C CA . PRO A 1 139 ? -26.75 6.398 -4.215 1 74.56 139 PRO A CA 1
ATOM 1075 C C . PRO A 1 139 ? -27.047 7.68 -3.439 1 74.56 139 PRO A C 1
ATOM 1077 O O . PRO A 1 139 ? -26.906 8.781 -3.98 1 74.56 139 PRO A O 1
ATOM 1080 N N . SER A 1 140 ? -27.469 7.582 -2.24 1 79.75 140 SER A N 1
ATOM 1081 C CA . SER A 1 140 ? -27.984 8.742 -1.516 1 79.75 140 SER A CA 1
ATOM 1082 C C . SER A 1 140 ? -26.844 9.516 -0.843 1 79.75 140 SER A C 1
ATOM 1084 O O . SER A 1 140 ? -27.062 10.602 -0.31 1 79.75 140 SER A O 1
ATOM 1086 N N . ALA A 1 141 ? -25.641 8.992 -0.94 1 77.19 141 ALA A N 1
ATOM 1087 C CA . ALA A 1 141 ? -24.531 9.664 -0.261 1 77.19 141 ALA A CA 1
ATOM 1088 C C . ALA A 1 141 ? -23.422 10.016 -1.243 1 77.19 141 ALA A C 1
ATOM 1090 O O . ALA A 1 141 ? -23.203 9.297 -2.225 1 77.19 141 ALA A O 1
ATOM 1091 N N . PRO A 1 142 ? -22.875 11.195 -1.029 1 86.56 142 PRO A N 1
ATOM 1092 C CA . PRO A 1 142 ? -21.719 11.508 -1.877 1 86.56 142 PRO A CA 1
ATOM 1093 C C . PRO A 1 142 ? -20.594 10.5 -1.732 1 86.56 142 PRO A C 1
ATOM 1095 O O . PRO A 1 142 ? -20.469 9.852 -0.689 1 86.56 142 PRO A O 1
ATOM 1098 N N . PRO A 1 143 ? -19.859 10.305 -2.795 1 91.56 143 PRO A N 1
ATOM 1099 C CA . PRO A 1 143 ? -18.703 9.414 -2.695 1 91.56 143 PRO A CA 1
ATOM 1100 C C . PRO A 1 143 ? -17.719 9.836 -1.604 1 91.56 143 PRO A C 1
ATOM 1102 O O . PRO A 1 143 ? -17.547 11.031 -1.358 1 91.56 143 PRO A O 1
ATOM 1105 N N . ALA A 1 144 ? -17.156 8.852 -0.984 1 96.5 144 ALA A N 1
ATOM 1106 C CA . ALA A 1 144 ? -16.172 9.133 0.052 1 96.5 144 ALA A CA 1
ATOM 1107 C C . ALA A 1 144 ? -14.953 9.844 -0.53 1 96.5 144 ALA A C 1
ATOM 1109 O O . ALA A 1 144 ? -14.578 9.602 -1.678 1 96.5 144 ALA A O 1
ATOM 1110 N N . THR A 1 145 ? -14.352 10.688 0.261 1 97 145 THR A N 1
ATOM 1111 C CA . THR A 1 145 ? -13.195 11.477 -0.15 1 97 145 THR A CA 1
ATOM 1112 C C . THR A 1 145 ? -11.906 10.875 0.398 1 97 145 THR A C 1
ATOM 1114 O O . THR A 1 145 ? -11.859 10.438 1.55 1 97 145 THR A O 1
ATOM 1117 N N . LEU A 1 146 ? -10.945 10.766 -0.447 1 98.62 146 LEU A N 1
ATOM 1118 C CA . LEU A 1 146 ? -9.594 10.43 -0.033 1 98.62 146 LEU A CA 1
ATOM 1119 C C . LEU A 1 146 ? -8.719 11.68 0.043 1 98.62 146 LEU A C 1
ATOM 1121 O O . LEU A 1 146 ? -8.562 12.398 -0.95 1 98.62 146 LEU A O 1
ATOM 1125 N N . ILE A 1 147 ? -8.227 12 1.241 1 98.56 147 ILE A N 1
ATOM 1126 C CA . ILE A 1 147 ? -7.371 13.156 1.455 1 98.56 147 ILE A CA 1
ATOM 1127 C C . ILE A 1 147 ? -5.977 12.695 1.879 1 98.56 147 ILE A C 1
ATOM 1129 O O . ILE A 1 147 ? -5.832 11.906 2.816 1 98.56 147 ILE A O 1
ATOM 1133 N N . ALA A 1 148 ? -4.977 13.086 1.173 1 98.44 148 ALA A N 1
ATOM 1134 C CA . ALA A 1 148 ? -3.588 12.797 1.527 1 98.44 148 ALA A CA 1
ATOM 1135 C C . ALA A 1 148 ? -2.867 14.062 1.982 1 98.44 148 ALA A C 1
ATOM 1137 O O . ALA A 1 148 ? -2.941 15.102 1.318 1 98.44 148 ALA A O 1
ATOM 1138 N N . VAL A 1 149 ? -2.197 13.938 3.115 1 97.69 149 VAL A N 1
ATOM 1139 C CA . VAL A 1 149 ? -1.396 15.078 3.557 1 97.69 149 VAL A CA 1
ATOM 1140 C C . VAL A 1 149 ? -0.342 15.406 2.502 1 97.69 149 VAL A C 1
ATOM 1142 O O . VAL A 1 149 ? -0.142 16.578 2.158 1 97.69 149 VAL A O 1
ATOM 1145 N N . HIS A 1 150 ? 0.307 14.43 1.996 1 96.38 150 HIS A N 1
ATOM 1146 C CA . HIS A 1 150 ? 1.227 14.484 0.865 1 96.38 150 HIS A CA 1
ATOM 1147 C C . HIS A 1 150 ? 1.434 13.102 0.256 1 96.38 150 HIS A C 1
ATOM 1149 O O . HIS A 1 150 ? 0.938 12.109 0.784 1 96.38 150 HIS A O 1
ATOM 1155 N N . LYS A 1 151 ? 2.207 13.023 -0.929 1 97.5 151 LYS A N 1
ATOM 1156 C CA . LYS A 1 151 ? 2.447 11.742 -1.589 1 97.5 151 LYS A CA 1
ATOM 1157 C C . LYS A 1 151 ? 3.941 11.5 -1.795 1 97.5 151 LYS A C 1
ATOM 1159 O O . LYS A 1 151 ? 4.352 10.977 -2.83 1 97.5 151 LYS A O 1
ATOM 1164 N N . ALA A 1 152 ? 4.723 11.984 -0.794 1 96.56 152 ALA A N 1
ATOM 1165 C CA . ALA A 1 152 ? 6.152 11.711 -0.888 1 96.56 152 ALA A CA 1
ATOM 1166 C C . ALA A 1 152 ? 6.418 10.219 -1.063 1 96.56 152 ALA A C 1
ATOM 1168 O O . ALA A 1 152 ? 5.801 9.391 -0.392 1 96.56 152 ALA A O 1
ATOM 1169 N N . LYS A 1 153 ? 7.309 9.914 -1.954 1 97.69 153 LYS A N 1
ATOM 1170 C CA . LYS A 1 153 ? 7.641 8.531 -2.266 1 97.69 153 LYS A CA 1
ATOM 1171 C C . LYS A 1 153 ? 8.383 7.867 -1.105 1 97.69 153 LYS A C 1
ATOM 1173 O O . LYS A 1 153 ? 8.062 6.738 -0.725 1 97.69 153 LYS A O 1
ATOM 1178 N N . TYR A 1 154 ? 9.359 8.508 -0.603 1 97 154 TYR A N 1
ATOM 1179 C CA . TYR A 1 154 ? 10.234 8.016 0.457 1 97 154 TYR A CA 1
ATOM 1180 C C . TYR A 1 154 ? 10.875 9.172 1.215 1 97 154 TYR A C 1
ATOM 1182 O O . TYR A 1 154 ? 10.688 10.336 0.853 1 97 154 TYR A O 1
ATOM 1190 N N . PHE A 1 155 ? 11.484 8.898 2.299 1 93.5 155 PHE A N 1
ATOM 1191 C CA . PHE A 1 155 ? 12.234 9.859 3.094 1 93.5 155 PHE A CA 1
ATOM 1192 C C . PHE A 1 155 ? 13.484 9.219 3.68 1 93.5 155 PHE A C 1
ATOM 1194 O O . PHE A 1 155 ? 13.578 7.992 3.764 1 93.5 155 PHE A O 1
ATOM 1201 N N . ALA A 1 156 ? 14.453 10.078 3.945 1 91.5 156 ALA A N 1
ATOM 1202 C CA . ALA A 1 156 ? 15.68 9.586 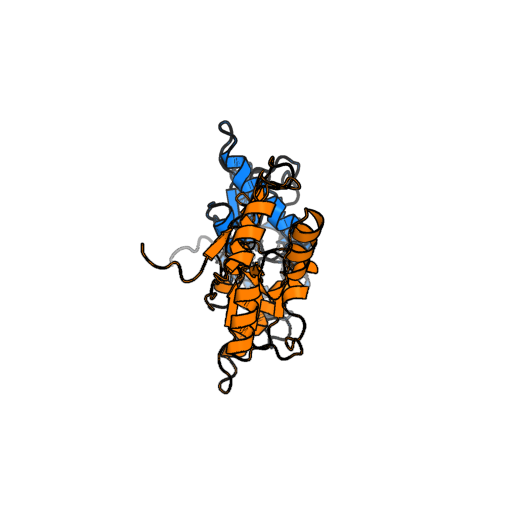4.566 1 91.5 156 ALA A CA 1
ATOM 1203 C C . ALA A 1 156 ? 15.422 9.148 6.008 1 91.5 156 ALA A C 1
ATOM 1205 O O . ALA A 1 156 ? 14.789 9.867 6.781 1 91.5 156 ALA A O 1
ATOM 1206 N N . ASP A 1 157 ? 15.883 7.938 6.262 1 85.5 157 ASP A N 1
ATOM 1207 C CA . ASP A 1 157 ? 15.75 7.465 7.637 1 85.5 157 ASP A CA 1
ATOM 1208 C C . ASP A 1 157 ? 16.594 8.312 8.594 1 85.5 157 ASP A C 1
ATOM 1210 O O . ASP A 1 157 ? 17.328 9.203 8.156 1 85.5 157 ASP A O 1
ATOM 1214 N N . LYS A 1 158 ? 16.453 8.086 9.93 1 74.44 158 LYS A N 1
ATOM 1215 C CA . LYS A 1 158 ? 17.078 8.898 10.961 1 74.44 158 LYS A CA 1
ATOM 1216 C C . LYS A 1 158 ? 18.609 8.891 10.812 1 74.44 158 LYS A C 1
ATOM 1218 O O . LYS A 1 158 ? 19.266 9.906 11.039 1 74.44 158 LYS A O 1
ATOM 1223 N N . ASP A 1 159 ? 19.125 7.75 10.43 1 72.94 159 ASP A N 1
ATOM 1224 C CA . ASP A 1 159 ? 20.578 7.668 10.32 1 72.94 159 ASP A CA 1
ATOM 1225 C C . ASP A 1 159 ? 21.047 8.109 8.93 1 72.94 159 ASP A C 1
ATOM 1227 O O . ASP A 1 159 ? 22.234 8.078 8.641 1 72.94 159 ASP A O 1
ATOM 1231 N N . GLN A 1 160 ? 20.125 8.594 8.117 1 68.94 160 GLN A N 1
ATOM 1232 C CA . GLN A 1 160 ? 20.359 9.156 6.793 1 68.94 160 GLN A CA 1
ATOM 1233 C C . GLN A 1 160 ? 21.062 8.156 5.883 1 68.94 160 GLN A C 1
ATOM 1235 O O . GLN A 1 160 ? 21.609 8.531 4.844 1 68.94 160 GLN A O 1
ATOM 1240 N N . ARG A 1 161 ? 21.203 6.949 6.223 1 77.62 161 ARG A N 1
ATOM 1241 C CA . ARG A 1 161 ? 21.922 5.957 5.426 1 77.62 161 ARG A CA 1
ATOM 1242 C C . ARG A 1 161 ? 20.953 5.188 4.52 1 77.62 161 ARG A C 1
ATOM 1244 O O . ARG A 1 161 ? 21.344 4.75 3.434 1 77.62 161 ARG A O 1
ATOM 1251 N N . ASN A 1 162 ? 19.703 5.148 4.98 1 89.12 162 ASN A N 1
ATOM 1252 C CA . ASN A 1 162 ? 18.75 4.375 4.203 1 89.12 162 ASN A CA 1
ATOM 1253 C C . ASN A 1 162 ? 17.469 5.172 3.93 1 89.12 162 ASN A C 1
ATOM 1255 O O . ASN A 1 162 ? 17.188 6.145 4.633 1 89.12 162 ASN A O 1
ATOM 1259 N N . LEU A 1 163 ? 16.812 4.816 2.863 1 94.62 163 LEU A N 1
ATOM 1260 C CA . LEU A 1 163 ? 15.523 5.395 2.527 1 94.62 163 LEU A CA 1
ATOM 1261 C C . LEU A 1 163 ? 14.383 4.527 3.053 1 94.62 163 LEU A C 1
ATOM 1263 O O . LEU A 1 163 ? 14.523 3.305 3.137 1 94.62 163 LEU A O 1
ATOM 1267 N N . SER A 1 164 ? 13.336 5.207 3.496 1 96.75 164 SER A N 1
ATOM 1268 C CA . SER A 1 164 ? 12.141 4.512 3.953 1 96.75 164 SER A CA 1
ATOM 1269 C C . SER A 1 164 ? 10.906 4.973 3.18 1 96.75 164 SER A C 1
ATOM 1271 O O . SER A 1 164 ? 10.836 6.125 2.746 1 96.75 164 SER A O 1
ATOM 1273 N N . LEU A 1 165 ? 9.977 4.086 3.066 1 97.25 165 LEU A N 1
ATOM 1274 C CA . LEU A 1 165 ? 8.742 4.367 2.338 1 97.25 165 LEU A CA 1
ATOM 1275 C C . LEU A 1 165 ? 8.016 5.566 2.939 1 97.25 165 LEU A C 1
ATOM 1277 O O . LEU A 1 165 ? 7.875 5.66 4.16 1 97.25 165 LEU A O 1
ATOM 1281 N N . GLY A 1 166 ? 7.648 6.465 2.117 1 97.12 166 GLY A N 1
ATOM 1282 C CA . GLY A 1 166 ? 6.715 7.508 2.512 1 97.12 166 GLY A CA 1
ATOM 1283 C C . GLY A 1 166 ? 5.262 7.094 2.367 1 97.12 166 GLY A C 1
ATOM 1284 O O . GLY A 1 166 ? 4.969 5.941 2.039 1 97.12 166 GLY A O 1
ATOM 1285 N N . PRO A 1 167 ? 4.379 8.047 2.67 1 97.88 167 PRO A N 1
ATOM 1286 C CA . PRO A 1 167 ? 2.959 7.707 2.574 1 97.88 167 PRO A CA 1
ATOM 1287 C C . PRO A 1 167 ? 2.477 7.578 1.132 1 97.88 167 PRO A C 1
ATOM 1289 O O . PRO A 1 167 ? 1.407 7.02 0.881 1 97.88 167 PRO A O 1
ATOM 1292 N N . GLY A 1 168 ? 3.223 8.117 0.162 1 98.31 168 GLY A N 1
ATOM 1293 C CA . GLY A 1 168 ? 2.787 8.203 -1.223 1 98.31 168 GLY A CA 1
ATOM 1294 C C . GLY A 1 168 ? 2.414 6.852 -1.812 1 98.31 168 GLY A C 1
ATOM 1295 O O . GLY A 1 168 ? 1.427 6.742 -2.541 1 98.31 168 GLY A O 1
ATOM 1296 N N . GLY A 1 169 ? 3.248 5.867 -1.593 1 98.69 169 GLY A N 1
ATOM 1297 C CA . GLY A 1 169 ? 2.943 4.531 -2.078 1 98.69 169 GLY A CA 1
ATOM 1298 C C . GLY A 1 169 ? 1.606 4.008 -1.591 1 98.69 169 GLY A C 1
ATOM 1299 O O . GLY A 1 169 ? 0.858 3.396 -2.354 1 98.69 169 GLY A O 1
ATOM 1300 N N . PHE A 1 170 ? 1.268 4.246 -0.373 1 98.81 170 PHE A N 1
ATOM 1301 C CA . PHE A 1 170 ? 0.029 3.748 0.213 1 98.81 170 PHE A CA 1
ATOM 1302 C C . PHE A 1 170 ? -1.17 4.535 -0.305 1 98.81 170 PHE A C 1
ATOM 1304 O O . PHE A 1 170 ? -2.256 3.979 -0.476 1 98.81 170 PHE A O 1
ATOM 1311 N N . VAL A 1 171 ? -0.961 5.844 -0.59 1 98.75 171 VAL A N 1
ATOM 1312 C CA . VAL A 1 171 ? -1.99 6.633 -1.258 1 98.75 171 VAL A CA 1
ATOM 1313 C C . VAL A 1 171 ? -2.268 6.055 -2.645 1 98.75 171 VAL A C 1
ATOM 1315 O O . VAL A 1 171 ? -3.426 5.848 -3.016 1 98.75 171 VAL A O 1
ATOM 1318 N N . GLU A 1 172 ? -1.184 5.742 -3.381 1 98.81 172 GLU A N 1
ATOM 1319 C CA . GLU A 1 172 ? -1.305 5.16 -4.715 1 98.81 172 GLU A CA 1
ATOM 1320 C C . GLU A 1 172 ? -2.049 3.828 -4.668 1 98.81 172 GLU A C 1
ATOM 1322 O O . GLU A 1 172 ? -2.838 3.521 -5.566 1 98.81 172 GLU A O 1
ATOM 1327 N N . ALA A 1 173 ? -1.733 3.072 -3.668 1 98.88 173 ALA A N 1
ATOM 1328 C CA . ALA A 1 173 ? -2.393 1.778 -3.516 1 98.88 173 ALA A CA 1
ATOM 1329 C C . ALA A 1 173 ? -3.906 1.943 -3.412 1 98.88 173 ALA A C 1
ATOM 1331 O O . ALA A 1 173 ? -4.66 1.241 -4.09 1 98.88 173 ALA A O 1
ATOM 1332 N N . LEU A 1 174 ? -4.379 2.883 -2.58 1 98.88 174 LEU A N 1
ATOM 1333 C CA . LEU A 1 174 ? -5.805 3.125 -2.391 1 98.88 174 LEU A CA 1
ATOM 1334 C C . LEU A 1 174 ? -6.434 3.686 -3.66 1 98.88 174 LEU A C 1
ATOM 1336 O O . LEU A 1 174 ? -7.547 3.297 -4.031 1 98.88 174 LEU A O 1
ATOM 1340 N N . GLU A 1 175 ? -5.695 4.633 -4.312 1 98.81 175 GLU A N 1
ATOM 1341 C CA . GLU A 1 175 ? -6.195 5.18 -5.57 1 98.81 175 GLU A CA 1
ATOM 1342 C C . GLU A 1 175 ? -6.395 4.082 -6.609 1 98.81 175 GLU A C 1
ATOM 1344 O O . GLU A 1 175 ? -7.434 4.023 -7.27 1 98.81 175 GLU A O 1
ATOM 1349 N N . TYR A 1 176 ? -5.418 3.246 -6.727 1 98.75 176 TYR A N 1
ATOM 1350 C CA . TYR A 1 176 ? -5.445 2.164 -7.703 1 98.75 176 TYR A CA 1
ATOM 1351 C C . TYR A 1 176 ? -6.613 1.224 -7.449 1 98.75 176 TYR A C 1
ATOM 1353 O O . TYR A 1 176 ? -7.387 0.919 -8.359 1 98.75 176 TYR A O 1
ATOM 1361 N N . ALA A 1 177 ? -6.758 0.806 -6.223 1 98.31 177 ALA A N 1
ATOM 1362 C CA . ALA A 1 177 ? -7.738 -0.222 -5.883 1 98.31 177 ALA A CA 1
ATOM 1363 C C . ALA A 1 177 ? -9.156 0.338 -5.918 1 98.31 177 ALA A C 1
ATOM 1365 O O . ALA A 1 177 ? -10.094 -0.344 -6.348 1 98.31 177 ALA A O 1
ATOM 1366 N N . SER A 1 178 ? -9.352 1.597 -5.496 1 97.81 178 SER A N 1
ATOM 1367 C CA . SER A 1 178 ? -10.695 2.145 -5.301 1 97.81 178 SER A CA 1
ATOM 1368 C C . SER A 1 178 ? -11.148 2.932 -6.523 1 97.81 178 SER A C 1
ATOM 1370 O O . SER A 1 178 ? -12.352 3.135 -6.727 1 97.81 178 SER A O 1
ATOM 1372 N N . GLY A 1 179 ? -10.148 3.455 -7.281 1 97.25 179 GLY A N 1
ATOM 1373 C CA . GLY A 1 179 ? -10.477 4.359 -8.367 1 97.25 179 GLY A CA 1
ATOM 1374 C C . GLY A 1 179 ? -10.719 5.785 -7.91 1 97.25 179 GLY A C 1
ATOM 1375 O O . GLY A 1 179 ? -11.086 6.648 -8.711 1 97.25 179 GLY A O 1
ATOM 1376 N N . VAL A 1 180 ? -10.602 6.074 -6.617 1 97.5 180 VAL A N 1
ATOM 1377 C CA . VAL A 1 180 ? -10.789 7.41 -6.062 1 97.5 180 VAL A CA 1
ATOM 1378 C C . VAL A 1 180 ? -9.453 8.148 -6.047 1 97.5 180 VAL A C 1
ATOM 1380 O O . VAL A 1 180 ? -8.461 7.645 -5.512 1 97.5 180 VAL A O 1
ATOM 1383 N N . LYS A 1 181 ? -9.359 9.312 -6.641 1 98.06 181 LYS A N 1
ATOM 1384 C CA . LYS A 1 181 ? -8.148 10.125 -6.637 1 98.06 181 LYS A CA 1
ATOM 1385 C C . LYS A 1 181 ? -8.039 10.953 -5.359 1 98.06 181 LYS A C 1
ATOM 1387 O O . LYS A 1 181 ? -9.031 11.531 -4.91 1 98.06 181 LYS A O 1
ATOM 1392 N N . ALA A 1 182 ? -6.906 10.992 -4.781 1 98.38 182 ALA A N 1
ATOM 1393 C CA . ALA A 1 182 ? -6.695 11.695 -3.521 1 98.38 182 ALA A CA 1
ATOM 1394 C C . ALA A 1 182 ? -6.641 13.203 -3.742 1 98.38 182 ALA A C 1
ATOM 1396 O O . ALA A 1 182 ? -6.062 13.68 -4.723 1 98.38 182 ALA A O 1
ATOM 1397 N N . HIS A 1 183 ? -7.305 13.953 -2.887 1 97.69 183 HIS A N 1
ATOM 1398 C CA . HIS A 1 183 ? -7.023 15.375 -2.701 1 97.69 183 HIS A CA 1
ATOM 1399 C C . HIS A 1 183 ? -5.746 15.586 -1.895 1 97.69 183 HIS A C 1
ATOM 1401 O O . HIS A 1 183 ? -5.715 15.312 -0.693 1 97.69 183 HIS A O 1
ATOM 1407 N N . VAL A 1 184 ? -4.711 16.031 -2.486 1 97.12 184 VAL A N 1
ATOM 1408 C CA . VAL A 1 184 ? -3.424 16.188 -1.817 1 97.12 184 VAL A CA 1
ATOM 1409 C C . VAL A 1 184 ? -3.309 17.609 -1.268 1 97.12 184 VAL A C 1
ATOM 1411 O O . VAL A 1 184 ? -3.457 18.578 -2.01 1 97.12 184 VAL A O 1
ATOM 1414 N N . VAL A 1 185 ? -3.051 17.797 0.02 1 93.62 185 VAL A N 1
ATOM 1415 C CA . VAL A 1 185 ? -3.088 19.078 0.696 1 93.62 185 VAL A CA 1
ATOM 1416 C C . VAL A 1 185 ? -1.685 19.688 0.747 1 93.62 185 VAL A C 1
ATOM 1418 O O . VAL A 1 185 ? -1.512 20.891 0.587 1 93.62 185 VAL A O 1
ATOM 1421 N N . GLY A 1 186 ? -0.708 18.828 1.022 1 81.19 186 GLY A N 1
ATOM 1422 C CA . GLY A 1 186 ? 0.652 19.328 1.142 1 81.19 186 GLY A CA 1
ATOM 1423 C C . GLY A 1 186 ? 1.524 18.969 -0.047 1 81.19 186 GLY A C 1
ATOM 1424 O O . GLY A 1 186 ? 1.026 18.484 -1.067 1 81.19 186 GLY A O 1
ATOM 1425 N N . LYS A 1 187 ? 2.787 19.391 -0.051 1 67.44 187 LYS A N 1
ATOM 1426 C CA . LYS A 1 187 ? 3.736 19.172 -1.141 1 67.44 187 LYS A CA 1
ATOM 1427 C C . LYS A 1 187 ? 4.605 17.953 -0.885 1 67.44 187 LYS A C 1
ATOM 1429 O O . LYS A 1 187 ? 4.891 17.609 0.266 1 67.44 187 LYS A O 1
ATOM 1434 N N . MET B 1 1 ? -8.156 -34.031 -39.594 1 46 1 MET B N 1
ATOM 1435 C CA . MET B 1 1 ? -8.406 -33.594 -38.219 1 46 1 MET B CA 1
ATOM 1436 C C . MET B 1 1 ? -7.133 -33.094 -37.594 1 46 1 MET B C 1
ATOM 1438 O O . MET B 1 1 ? -6.09 -33.75 -37.656 1 46 1 MET B O 1
ATOM 1442 N N . GLN B 1 2 ? -7.066 -31.891 -37.438 1 57.5 2 GLN B N 1
ATOM 1443 C CA . GLN B 1 2 ? -5.82 -31.297 -36.969 1 57.5 2 GLN B CA 1
ATOM 1444 C C . GLN B 1 2 ? -5.324 -31.984 -35.719 1 57.5 2 GLN B C 1
ATOM 1446 O O . GLN B 1 2 ? -6.117 -32.344 -34.844 1 57.5 2 GLN B O 1
ATOM 1451 N N . THR B 1 3 ? -4.324 -32.688 -35.75 1 72.81 3 THR B N 1
ATOM 1452 C CA . THR B 1 3 ? -3.701 -33.531 -34.719 1 72.81 3 THR B CA 1
ATOM 1453 C C . THR B 1 3 ? -3.428 -32.719 -33.438 1 72.81 3 THR B C 1
ATOM 1455 O O . THR B 1 3 ? -2.699 -31.734 -33.469 1 72.81 3 THR B O 1
ATOM 1458 N N . ILE B 1 4 ? -4.379 -32.875 -32.5 1 77.44 4 ILE B N 1
ATOM 1459 C CA . ILE B 1 4 ? -4.18 -32.281 -31.188 1 77.44 4 ILE B CA 1
ATOM 1460 C C . ILE B 1 4 ? -2.883 -32.812 -30.578 1 77.44 4 ILE B C 1
ATOM 1462 O O . ILE B 1 4 ? -2.707 -34.031 -30.422 1 77.44 4 ILE B O 1
ATOM 1466 N N . ARG B 1 5 ? -1.93 -31.906 -30.375 1 89.06 5 ARG B N 1
ATOM 1467 C CA . ARG B 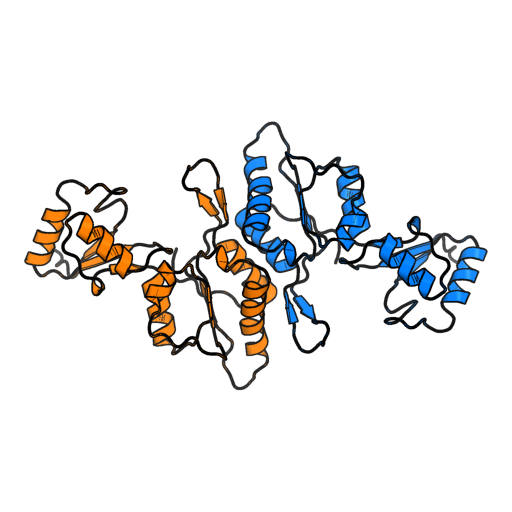1 5 ? -0.618 -32.281 -29.859 1 89.06 5 ARG B CA 1
ATOM 1468 C C . ARG B 1 5 ? -0.542 -32.094 -28.344 1 89.06 5 ARG B C 1
ATOM 1470 O O . ARG B 1 5 ? 0.366 -32.625 -27.688 1 89.06 5 ARG B O 1
ATOM 1477 N N . GLY B 1 6 ? -1.504 -31.5 -27.75 1 91.25 6 GLY B N 1
ATOM 1478 C CA . GLY B 1 6 ? -1.549 -31.25 -26.312 1 91.25 6 GLY B CA 1
ATOM 1479 C C . GLY B 1 6 ? -2.824 -30.562 -25.859 1 91.25 6 GLY B C 1
ATOM 1480 O O . GLY B 1 6 ? -3.494 -29.906 -26.672 1 91.25 6 GLY B O 1
ATOM 1481 N N . VAL B 1 7 ? -3.238 -30.781 -24.656 1 92.88 7 VAL B N 1
ATOM 1482 C CA . VAL B 1 7 ? -4.461 -30.203 -24.109 1 92.88 7 VAL B CA 1
ATOM 1483 C C . VAL B 1 7 ? -4.141 -29.438 -22.828 1 92.88 7 VAL B C 1
ATOM 1485 O O . VAL B 1 7 ? -3.449 -29.953 -21.938 1 92.88 7 VAL B O 1
ATOM 1488 N N . LEU B 1 8 ? -4.484 -28.156 -22.781 1 93.56 8 LEU B N 1
ATOM 1489 C CA . LEU B 1 8 ? -4.496 -27.391 -21.547 1 93.56 8 LEU B CA 1
ATOM 1490 C C . LEU B 1 8 ? -5.895 -27.359 -20.922 1 93.56 8 LEU B C 1
ATOM 1492 O O . LEU B 1 8 ? -6.867 -27.016 -21.609 1 93.56 8 LEU B O 1
ATOM 1496 N N . ILE B 1 9 ? -5.938 -27.766 -19.656 1 93.75 9 ILE B N 1
ATOM 1497 C CA . ILE B 1 9 ? -7.234 -27.906 -19 1 93.75 9 ILE B CA 1
ATOM 1498 C C . ILE B 1 9 ? -7.375 -26.859 -17.891 1 93.75 9 ILE B C 1
ATOM 1500 O O . ILE B 1 9 ? -6.535 -26.781 -17 1 93.75 9 ILE B O 1
ATOM 1504 N N . ASP B 1 10 ? -8.398 -26.078 -17.906 1 91.56 10 ASP B N 1
ATOM 1505 C CA . ASP B 1 10 ? -8.75 -25.203 -16.797 1 91.56 10 ASP B CA 1
ATOM 1506 C C . ASP B 1 10 ? -9.258 -26.016 -15.602 1 91.56 10 ASP B C 1
ATOM 1508 O O . ASP B 1 10 ? -9.875 -27.062 -15.773 1 91.56 10 ASP B O 1
ATOM 1512 N N . VAL B 1 11 ? -9.016 -25.484 -14.492 1 88.81 11 VAL B N 1
ATOM 1513 C CA . VAL B 1 11 ? -9.32 -26.281 -13.312 1 88.81 11 VAL B CA 1
ATOM 1514 C C . VAL B 1 11 ? -10.688 -25.891 -12.758 1 88.81 11 VAL B C 1
ATOM 1516 O O . VAL B 1 11 ? -11.672 -26.609 -12.945 1 88.81 11 VAL B O 1
ATOM 1519 N N . SER B 1 12 ? -10.711 -24.641 -12.188 1 79.81 12 SER B N 1
ATOM 1520 C CA . SER B 1 12 ? -11.961 -24.203 -11.578 1 79.81 12 SER B CA 1
ATOM 1521 C C . SER B 1 12 ? -13 -23.859 -12.641 1 79.81 12 SER B C 1
ATOM 1523 O O . SER B 1 12 ? -12.703 -23.188 -13.617 1 79.81 12 SER B O 1
ATOM 1525 N N . GLY B 1 13 ? -14.227 -24.453 -12.531 1 81.88 13 GLY B N 1
ATOM 1526 C CA . GLY B 1 13 ? -15.32 -24.203 -13.453 1 81.88 13 GLY B CA 1
ATOM 1527 C C . GLY B 1 13 ? -15.344 -25.156 -14.633 1 81.88 13 GLY B C 1
ATOM 1528 O O . GLY B 1 13 ? -16.312 -25.188 -15.398 1 81.88 13 GLY B O 1
ATOM 1529 N N . THR B 1 14 ? -14.258 -25.938 -14.773 1 85.81 14 THR B N 1
ATOM 1530 C CA . THR B 1 14 ? -14.172 -26.828 -15.922 1 85.81 14 THR B CA 1
ATOM 1531 C C . THR B 1 14 ? -14.211 -28.297 -15.469 1 85.81 14 THR B C 1
ATOM 1533 O O . THR B 1 14 ? -14.969 -29.094 -16.016 1 85.81 14 THR B O 1
ATOM 1536 N N . ILE B 1 15 ? -13.523 -28.641 -14.453 1 91.44 15 ILE B N 1
ATOM 1537 C CA . ILE B 1 15 ? -13.516 -30.047 -14.055 1 91.44 15 ILE B CA 1
ATOM 1538 C C . ILE B 1 15 ? -14.188 -30.203 -12.695 1 91.44 15 ILE B C 1
ATOM 1540 O O . ILE B 1 15 ? -14.594 -31.312 -12.312 1 91.44 15 ILE B O 1
ATOM 1544 N N . HIS B 1 16 ? -14.281 -29.062 -11.992 1 89.94 16 HIS B N 1
ATOM 1545 C CA . HIS B 1 16 ? -15.008 -29.062 -10.727 1 89.94 16 HIS B CA 1
ATOM 1546 C C . HIS B 1 16 ? -15.539 -27.672 -10.398 1 89.94 16 HIS B C 1
ATOM 1548 O O . HIS B 1 16 ? -15.086 -26.688 -10.961 1 89.94 16 HIS B O 1
ATOM 1554 N N . VAL B 1 17 ? -16.516 -27.562 -9.547 1 86.62 17 VAL B N 1
ATOM 1555 C CA . VAL B 1 17 ? -17.047 -26.344 -8.953 1 86.62 17 VAL B CA 1
ATOM 1556 C C . VAL B 1 17 ? -17.094 -26.484 -7.434 1 86.62 17 VAL B C 1
ATOM 1558 O O . VAL B 1 17 ? -17.828 -27.328 -6.906 1 86.62 17 VAL B O 1
ATOM 1561 N N . GLY B 1 18 ? -16.266 -25.578 -6.793 1 82.12 18 GLY B N 1
ATOM 1562 C CA . GLY B 1 18 ? -16.125 -25.828 -5.367 1 82.12 18 GLY B CA 1
ATOM 1563 C C . GLY B 1 18 ? -15.594 -27.219 -5.059 1 82.12 18 GLY B C 1
ATOM 1564 O O . GLY B 1 18 ? -14.555 -27.625 -5.586 1 82.12 18 GLY B O 1
ATOM 1565 N N . ASP B 1 19 ? -16.328 -28 -4.246 1 87.19 19 ASP B N 1
ATOM 1566 C CA . ASP B 1 19 ? -15.891 -29.328 -3.865 1 87.19 19 ASP B CA 1
ATOM 1567 C C . ASP B 1 19 ? -16.688 -30.406 -4.621 1 87.19 19 ASP B C 1
ATOM 1569 O O . ASP B 1 19 ? -16.688 -31.562 -4.23 1 87.19 19 ASP B O 1
ATOM 1573 N N . LYS B 1 20 ? -17.266 -29.984 -5.727 1 92.62 20 LYS B N 1
ATOM 1574 C CA . LYS B 1 20 ? -18.078 -30.922 -6.492 1 92.62 20 LYS B CA 1
ATOM 1575 C C . LYS B 1 20 ? -17.469 -31.188 -7.863 1 92.62 20 LYS B C 1
ATOM 1577 O O . LYS B 1 20 ? -17.141 -30.25 -8.602 1 92.62 20 LYS B O 1
ATOM 1582 N N . VAL B 1 21 ? -17.391 -32.406 -8.141 1 94.31 21 VAL B N 1
ATOM 1583 C CA . VAL B 1 21 ? -16.859 -32.812 -9.43 1 94.31 21 VAL B CA 1
ATOM 1584 C C . VAL B 1 21 ? -17.922 -32.656 -10.516 1 94.31 21 VAL B C 1
ATOM 1586 O O . VAL B 1 21 ? -19.094 -33 -10.297 1 94.31 21 VAL B O 1
ATOM 1589 N N . ILE B 1 22 ? -17.516 -32.062 -11.664 1 93.81 22 ILE B N 1
ATOM 1590 C CA . ILE B 1 22 ? -18.422 -32 -12.805 1 93.81 22 ILE B CA 1
ATOM 1591 C C . ILE B 1 22 ? -18.641 -33.406 -13.367 1 93.81 22 ILE B C 1
ATOM 1593 O O . ILE B 1 22 ? -17.672 -34.156 -13.609 1 93.81 22 ILE B O 1
ATOM 1597 N N . PRO B 1 23 ? -19.875 -33.781 -13.617 1 94.19 23 PRO B N 1
ATOM 1598 C CA . PRO B 1 23 ? -20.141 -35.125 -14.102 1 94.19 23 PRO B CA 1
ATOM 1599 C C . PRO B 1 23 ? -19.359 -35.469 -15.375 1 94.19 23 PRO B C 1
ATOM 1601 O O . PRO B 1 23 ? -19.375 -34.688 -16.328 1 94.19 23 PRO B O 1
ATOM 1604 N N . GLY B 1 24 ? -18.641 -36.688 -15.359 1 95.5 24 GLY B N 1
ATOM 1605 C CA . GLY B 1 24 ? -17.922 -37.188 -16.516 1 95.5 24 GLY B CA 1
ATOM 1606 C C . GLY B 1 24 ? -16.484 -36.688 -16.578 1 95.5 24 GLY B C 1
ATOM 1607 O O . GLY B 1 24 ? -15.703 -37.125 -17.406 1 95.5 24 GLY B O 1
ATOM 1608 N N . ALA B 1 25 ? -16.188 -35.75 -15.727 1 95.69 25 ALA B N 1
ATOM 1609 C CA . ALA B 1 25 ? -14.883 -35.094 -15.789 1 95.69 25 ALA B CA 1
ATOM 1610 C C . ALA B 1 25 ? -13.766 -36.094 -15.5 1 95.69 25 ALA B C 1
ATOM 1612 O O . ALA B 1 25 ? -12.75 -36.125 -16.188 1 95.69 25 ALA B O 1
ATOM 1613 N N . ILE B 1 26 ? -13.977 -36.906 -14.508 1 96.12 26 ILE B N 1
ATOM 1614 C CA . ILE B 1 26 ? -12.969 -37.875 -14.125 1 96.12 26 ILE B CA 1
ATOM 1615 C C . ILE B 1 26 ? -12.742 -38.875 -15.273 1 96.12 26 ILE B C 1
ATOM 1617 O O . ILE B 1 26 ? -11.602 -39.125 -15.664 1 96.12 26 ILE B O 1
ATOM 1621 N N . GLN B 1 27 ? -13.859 -39.281 -15.852 1 96.31 27 GLN B N 1
ATOM 1622 C CA . GLN B 1 27 ? -13.789 -40.25 -16.969 1 96.31 27 GLN B CA 1
ATOM 1623 C C . GLN B 1 27 ? -13.117 -39.594 -18.188 1 96.31 27 GLN B C 1
ATOM 1625 O O . GLN B 1 27 ? -12.352 -40.25 -18.891 1 96.31 27 GLN B O 1
ATOM 1630 N N . ALA B 1 28 ? -13.492 -38.406 -18.406 1 95.12 28 ALA B N 1
ATOM 1631 C CA . ALA B 1 28 ? -12.906 -37.688 -19.516 1 95.12 28 ALA B CA 1
ATOM 1632 C C . ALA B 1 28 ? -11.391 -37.562 -19.375 1 95.12 28 ALA B C 1
ATOM 1634 O O . ALA B 1 28 ? -10.656 -37.75 -20.344 1 95.12 28 ALA B O 1
ATOM 1635 N N . LEU B 1 29 ? -10.906 -37.312 -18.188 1 94.88 29 LEU B N 1
ATOM 1636 C CA . LEU B 1 29 ? -9.477 -37.188 -17.938 1 94.88 29 LEU B CA 1
ATOM 1637 C C . LEU B 1 29 ? -8.781 -38.531 -18.109 1 94.88 29 LEU B C 1
ATOM 1639 O O . LEU B 1 29 ? -7.695 -38.625 -18.672 1 94.88 29 LEU B O 1
ATOM 1643 N N . ASP B 1 30 ? -9.43 -39.562 -17.672 1 95.88 30 ASP B N 1
ATOM 1644 C CA . ASP B 1 30 ? -8.875 -40.906 -17.828 1 95.88 30 ASP B CA 1
ATOM 1645 C C . ASP B 1 30 ? -8.742 -41.281 -19.297 1 95.88 30 ASP B C 1
ATOM 1647 O O . ASP B 1 30 ? -7.734 -41.844 -19.703 1 95.88 30 ASP B O 1
ATOM 1651 N N . ARG B 1 31 ? -9.742 -40.906 -20 1 95.62 31 ARG B N 1
ATOM 1652 C CA . ARG B 1 31 ? -9.711 -41.188 -21.438 1 95.62 31 ARG B CA 1
ATOM 1653 C C . ARG B 1 31 ? -8.594 -40.406 -22.109 1 95.62 31 ARG B C 1
ATO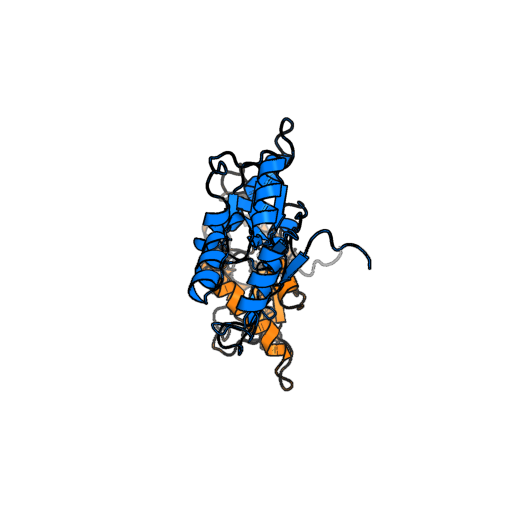M 1655 O O . ARG B 1 31 ? -7.898 -40.938 -22.984 1 95.62 31 ARG B O 1
ATOM 1662 N N . LEU B 1 32 ? -8.5 -39.219 -21.703 1 94.5 32 LEU B N 1
ATOM 1663 C CA . LEU B 1 32 ? -7.434 -38.375 -22.234 1 94.5 32 LEU B CA 1
ATOM 1664 C C . LEU B 1 32 ? -6.062 -38.969 -21.922 1 94.5 32 LEU B C 1
ATOM 1666 O O . LEU B 1 32 ? -5.203 -39.062 -22.812 1 94.5 32 LEU B O 1
ATOM 1670 N N . ARG B 1 33 ? -5.852 -39.375 -20.734 1 94.44 33 ARG B N 1
ATOM 1671 C CA . ARG B 1 33 ? -4.598 -40 -20.328 1 94.44 33 ARG B CA 1
ATOM 1672 C C . ARG B 1 33 ? -4.32 -41.25 -21.141 1 94.44 33 ARG B C 1
ATOM 1674 O O . ARG B 1 33 ? -3.205 -41.469 -21.609 1 94.44 33 ARG B O 1
ATOM 1681 N N . ALA B 1 34 ? -5.34 -42.031 -21.359 1 95.38 34 ALA B N 1
ATOM 1682 C CA . ALA B 1 34 ? -5.219 -43.312 -22.094 1 95.38 34 ALA B CA 1
ATOM 1683 C C . ALA B 1 34 ? -4.891 -43.062 -23.562 1 95.38 34 ALA B C 1
ATOM 1685 O O . ALA B 1 34 ? -4.281 -43.906 -24.219 1 95.38 34 ALA B O 1
ATOM 1686 N N . SER B 1 35 ? -5.312 -41.969 -24.047 1 94.31 35 SER B N 1
ATOM 1687 C CA . SER B 1 35 ? -5.102 -41.656 -25.453 1 94.31 35 SER B CA 1
ATOM 1688 C C . SER B 1 35 ? -3.631 -41.344 -25.734 1 94.31 35 SER B C 1
ATOM 1690 O O . SER B 1 35 ? -3.203 -41.344 -26.891 1 94.31 35 SER B O 1
ATOM 1692 N N . GLY B 1 36 ? -2.867 -40.969 -24.672 1 93.81 36 GLY B N 1
ATOM 1693 C CA . GLY B 1 36 ? -1.459 -40.625 -24.828 1 93.81 36 GLY B CA 1
ATOM 1694 C C . GLY B 1 36 ? -1.221 -39.188 -25.188 1 93.81 36 GLY B C 1
ATOM 1695 O O . GLY B 1 36 ? -0.074 -38.75 -25.312 1 93.81 36 GLY B O 1
ATOM 1696 N N . ILE B 1 37 ? -2.291 -38.469 -25.406 1 93 37 ILE B N 1
ATOM 1697 C CA . ILE B 1 37 ? -2.166 -37.031 -25.688 1 93 37 ILE B CA 1
ATOM 1698 C C . ILE B 1 37 ? -1.709 -36.312 -24.422 1 93 37 ILE B C 1
ATOM 1700 O O . ILE B 1 37 ? -2.342 -36.438 -23.375 1 93 37 ILE B O 1
ATOM 1704 N N . PRO B 1 38 ? -0.6 -35.656 -24.531 1 93.75 38 PRO B N 1
ATOM 1705 C CA . PRO B 1 38 ? -0.148 -34.906 -23.359 1 93.75 38 PRO B CA 1
ATOM 1706 C C . PRO B 1 38 ? -1.125 -33.812 -22.938 1 93.75 38 PRO B C 1
ATOM 1708 O O . PRO B 1 38 ? -1.743 -33.156 -23.797 1 93.75 38 PRO B O 1
ATOM 1711 N N . PHE B 1 39 ? -1.262 -33.594 -21.562 1 94.5 39 PHE B N 1
ATOM 1712 C CA . PHE B 1 39 ? -2.115 -32.5 -21.078 1 94.5 39 PHE B CA 1
ATOM 1713 C C . PHE B 1 39 ? -1.555 -31.906 -19.797 1 94.5 39 PHE B C 1
ATOM 1715 O O . PHE B 1 39 ? -0.67 -32.5 -19.156 1 94.5 39 PHE B O 1
ATOM 1722 N N . ARG B 1 40 ? -1.973 -30.734 -19.5 1 94.75 40 ARG B N 1
ATOM 1723 C CA . ARG B 1 40 ? -1.672 -30.031 -18.266 1 94.75 40 ARG B CA 1
ATOM 1724 C C . ARG B 1 40 ? -2.893 -29.281 -17.75 1 94.75 40 ARG B C 1
ATOM 1726 O O . ARG B 1 40 ? -3.709 -28.797 -18.531 1 94.75 40 ARG B O 1
ATOM 1733 N N . PHE B 1 41 ? -2.926 -29.266 -16.422 1 95.31 41 PHE B N 1
ATOM 1734 C CA . PHE B 1 41 ? -3.896 -28.375 -15.797 1 95.31 41 PHE B CA 1
ATOM 1735 C C . PHE B 1 41 ? -3.326 -26.969 -15.641 1 95.31 41 PHE B C 1
ATOM 1737 O O . PHE B 1 41 ? -2.209 -26.797 -15.148 1 95.31 41 PHE B O 1
ATOM 1744 N N . CYS B 1 42 ? -4.082 -25.969 -16.062 1 93.38 42 CYS B N 1
ATOM 1745 C CA . CYS B 1 42 ? -3.684 -24.578 -15.93 1 93.38 42 CYS B CA 1
ATOM 1746 C C . CYS B 1 42 ? -4.711 -23.781 -15.125 1 93.38 42 CYS B C 1
ATOM 1748 O O . CYS B 1 42 ? -5.906 -23.844 -15.414 1 93.38 42 CYS B O 1
ATOM 1750 N N . THR B 1 43 ? -4.27 -23.266 -14.078 1 90.5 43 THR B N 1
ATOM 1751 C CA . THR B 1 43 ? -5.145 -22.422 -13.281 1 90.5 43 THR B CA 1
ATOM 1752 C C . THR B 1 43 ? -4.445 -21.109 -12.914 1 90.5 43 THR B C 1
ATOM 1754 O O . THR B 1 43 ? -3.229 -21.078 -12.727 1 90.5 43 THR B O 1
ATOM 1757 N N . ASN B 1 44 ? -5.188 -20.031 -12.766 1 84.75 44 ASN B N 1
ATOM 1758 C CA . ASN B 1 44 ? -4.617 -18.719 -12.477 1 84.75 44 ASN B CA 1
ATOM 1759 C C . ASN B 1 44 ? -4.648 -18.422 -10.977 1 84.75 44 ASN B C 1
ATOM 1761 O O . ASN B 1 44 ? -4.465 -17.266 -10.57 1 84.75 44 ASN B O 1
ATOM 1765 N N . THR B 1 45 ? -4.785 -19.453 -10.242 1 85.75 45 THR B N 1
ATOM 1766 C CA . THR B 1 45 ? -4.789 -19.234 -8.805 1 85.75 45 THR B CA 1
ATOM 1767 C C . THR B 1 45 ? -3.457 -18.641 -8.344 1 85.75 45 THR B C 1
ATOM 1769 O O . THR B 1 45 ? -2.406 -18.953 -8.906 1 85.75 45 THR B O 1
ATOM 1772 N N . THR B 1 46 ? -3.592 -17.812 -7.301 1 87.31 46 THR B N 1
ATOM 1773 C CA . THR B 1 46 ? -2.391 -17.156 -6.797 1 87.31 46 THR B CA 1
ATOM 1774 C C . THR B 1 46 ? -2.178 -17.484 -5.32 1 87.31 46 THR B C 1
ATOM 1776 O O . THR B 1 46 ? -1.241 -16.984 -4.695 1 87.31 46 THR B O 1
ATOM 1779 N N . GLN B 1 47 ? -2.961 -18.312 -4.758 1 90.44 47 GLN B N 1
ATOM 1780 C CA . GLN B 1 47 ? -2.938 -18.531 -3.316 1 90.44 47 GLN B CA 1
ATOM 1781 C C . GLN B 1 47 ? -2.475 -19.953 -2.984 1 90.44 47 GLN B C 1
ATOM 1783 O O . GLN B 1 47 ? -1.771 -20.156 -1.994 1 90.44 47 GLN B O 1
ATOM 1788 N N . SER B 1 48 ? -2.867 -20.938 -3.875 1 93.56 48 SER B N 1
ATOM 1789 C CA . SER B 1 48 ? -2.58 -22.344 -3.584 1 93.56 48 SER B CA 1
ATOM 1790 C C . SER B 1 48 ? -1.39 -22.844 -4.395 1 93.56 48 SER B C 1
ATOM 1792 O O . SER B 1 48 ? -1.263 -22.531 -5.582 1 93.56 48 SER B O 1
ATOM 1794 N N . SER B 1 49 ? -0.577 -23.641 -3.777 1 95.56 49 SER B N 1
ATOM 1795 C CA . SER B 1 49 ? 0.526 -24.281 -4.477 1 95.56 49 SER B CA 1
ATOM 1796 C C . SER B 1 49 ? 0.02 -25.391 -5.406 1 95.56 49 SER B C 1
ATOM 1798 O O . SER B 1 49 ? -1.111 -25.859 -5.266 1 95.56 49 SER B O 1
ATOM 1800 N N . GLY B 1 50 ? 0.867 -25.781 -6.312 1 95.38 50 GLY B N 1
ATOM 1801 C CA . GLY B 1 50 ? 0.543 -26.906 -7.18 1 95.38 50 GLY B CA 1
ATOM 1802 C C . GLY B 1 50 ? 0.273 -28.188 -6.414 1 95.38 50 GLY B C 1
ATOM 1803 O O . GLY B 1 50 ? -0.625 -28.953 -6.773 1 95.38 50 GLY B O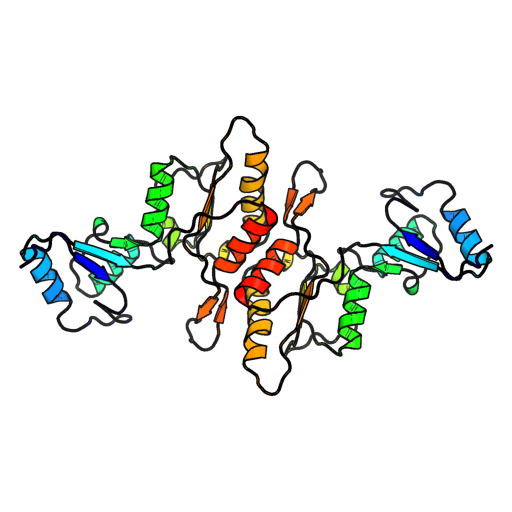 1
ATOM 1804 N N . GLU B 1 51 ? 1.031 -28.359 -5.375 1 95.94 51 GLU B N 1
ATOM 1805 C CA . GLU B 1 51 ? 0.851 -29.547 -4.562 1 95.94 51 GLU B CA 1
ATOM 1806 C C . GLU B 1 51 ? -0.517 -29.562 -3.885 1 95.94 51 GLU B C 1
ATOM 1808 O O . GLU B 1 51 ? -1.199 -30.578 -3.865 1 95.94 51 GLU B O 1
ATOM 1813 N N . THR B 1 52 ? -0.892 -28.453 -3.291 1 96.12 52 THR B N 1
ATOM 1814 C CA . THR B 1 52 ? -2.195 -28.328 -2.646 1 96.12 52 THR B CA 1
ATOM 1815 C C . THR B 1 52 ? -3.318 -28.578 -3.65 1 96.12 52 THR B C 1
ATOM 1817 O O . THR B 1 52 ? -4.266 -29.312 -3.363 1 96.12 52 THR B O 1
ATOM 1820 N N . LEU B 1 53 ? -3.16 -28.016 -4.828 1 95.12 53 LEU B N 1
ATOM 1821 C CA . LEU B 1 53 ? -4.172 -28.203 -5.863 1 95.12 53 LEU B CA 1
ATOM 1822 C C . LEU B 1 53 ? -4.25 -29.656 -6.301 1 95.12 53 LEU B C 1
ATOM 1824 O O . LEU B 1 53 ? -5.344 -30.203 -6.477 1 95.12 53 LEU B O 1
ATOM 1828 N N . ALA B 1 54 ? -3.127 -30.281 -6.484 1 96.12 54 ALA B N 1
ATOM 1829 C CA . ALA B 1 54 ? -3.086 -31.688 -6.855 1 96.12 54 ALA B CA 1
ATOM 1830 C C . ALA B 1 54 ? -3.762 -32.562 -5.797 1 96.12 54 ALA B C 1
ATOM 1832 O O . ALA B 1 54 ? -4.57 -33.438 -6.121 1 96.12 54 ALA B O 1
ATOM 1833 N N . ARG B 1 55 ? -3.408 -32.281 -4.555 1 96.44 55 ARG B N 1
ATOM 1834 C CA . ARG B 1 55 ? -4 -33.031 -3.447 1 96.44 55 ARG B CA 1
ATOM 1835 C C . ARG B 1 55 ? -5.516 -32.875 -3.428 1 96.44 55 ARG B C 1
ATOM 1837 O O . ARG B 1 55 ? -6.25 -33.844 -3.25 1 96.44 55 ARG B O 1
ATOM 1844 N N . ASN B 1 56 ? -5.965 -31.656 -3.586 1 94.69 56 ASN B N 1
ATOM 1845 C CA . ASN B 1 56 ? -7.398 -31.391 -3.619 1 94.69 56 ASN B CA 1
ATOM 1846 C C . ASN B 1 56 ? -8.086 -32.156 -4.75 1 94.69 56 ASN B C 1
ATOM 1848 O O . ASN B 1 56 ? -9.125 -32.781 -4.539 1 94.69 56 ASN B O 1
ATOM 1852 N N . LEU B 1 57 ? -7.516 -32.125 -5.957 1 95.12 57 LEU B N 1
ATOM 1853 C CA . LEU B 1 57 ? -8.078 -32.812 -7.105 1 95.12 57 LEU B CA 1
ATOM 1854 C C . LEU B 1 57 ? -8.102 -34.344 -6.867 1 95.12 57 LEU B C 1
ATOM 1856 O O . LEU B 1 57 ? -9.07 -35 -7.215 1 95.12 57 LEU B O 1
ATOM 1860 N N . ARG B 1 58 ? -7.082 -34.844 -6.215 1 96.75 58 ARG B N 1
ATOM 1861 C CA . ARG B 1 58 ? -7.039 -36.281 -5.887 1 96.75 58 ARG B CA 1
ATOM 1862 C C . ARG B 1 58 ? -8.141 -36.656 -4.895 1 96.75 58 ARG B C 1
ATOM 1864 O O . ARG B 1 58 ? -8.766 -37.688 -5.012 1 96.75 58 ARG B O 1
ATOM 1871 N N . SER B 1 59 ? -8.32 -35.781 -3.982 1 96.38 59 SER B N 1
ATOM 1872 C CA . SER B 1 59 ? -9.352 -36.031 -2.986 1 96.38 59 SER B CA 1
ATOM 1873 C C . SER B 1 59 ? -10.742 -36.062 -3.627 1 96.38 59 SER B C 1
ATOM 1875 O O . SER B 1 59 ? -11.656 -36.688 -3.088 1 96.38 59 SER B O 1
ATOM 1877 N N . LEU B 1 60 ? -10.875 -35.438 -4.758 1 94.81 60 LEU B N 1
ATOM 1878 C CA . LEU B 1 60 ? -12.141 -35.406 -5.492 1 94.81 60 LEU B CA 1
ATOM 1879 C C . LEU B 1 60 ? -12.25 -36.625 -6.418 1 94.81 60 LEU B C 1
ATOM 1881 O O . LEU B 1 60 ? -13.273 -36.812 -7.066 1 94.81 60 LEU B O 1
ATOM 1885 N N . GLY B 1 61 ? -11.109 -37.375 -6.57 1 95.44 61 GLY B N 1
ATOM 1886 C CA . GLY B 1 61 ? -11.164 -38.625 -7.336 1 95.44 61 GLY B CA 1
ATOM 1887 C C . GLY B 1 61 ? -10.367 -38.562 -8.625 1 95.44 61 GLY B C 1
ATOM 1888 O O . GLY B 1 61 ? -10.305 -39.531 -9.367 1 95.44 61 GLY B O 1
ATOM 1889 N N . PHE B 1 62 ? -9.75 -37.438 -8.867 1 96.12 62 PHE B N 1
ATOM 1890 C CA . PHE B 1 62 ? -8.969 -37.312 -10.086 1 96.12 62 PHE B CA 1
ATOM 1891 C C . PHE B 1 62 ? -7.602 -37.969 -9.938 1 96.12 62 PHE B C 1
ATOM 1893 O O . PHE B 1 62 ? -6.988 -37.906 -8.867 1 96.12 62 PHE B O 1
ATOM 1900 N N . ASN B 1 63 ? -7.148 -38.562 -10.992 1 94.94 63 ASN B N 1
ATOM 1901 C CA . ASN B 1 63 ? -5.77 -39.031 -11.07 1 94.94 63 ASN B CA 1
ATOM 1902 C C . ASN B 1 63 ? -4.844 -37.969 -11.633 1 94.94 63 ASN B C 1
ATOM 1904 O O . ASN B 1 63 ? -4.742 -37.781 -12.852 1 94.94 63 ASN B O 1
ATOM 1908 N N . VAL B 1 64 ? -4.188 -37.25 -10.703 1 95.19 64 VAL B N 1
ATOM 1909 C CA . VAL B 1 64 ? -3.389 -36.125 -11.125 1 95.19 64 VAL B CA 1
ATOM 1910 C C . VAL B 1 64 ? -2.043 -36.125 -10.406 1 95.19 64 VAL B C 1
ATOM 1912 O O . VAL B 1 64 ? -1.968 -36.469 -9.227 1 95.19 64 VAL B O 1
ATOM 1915 N N . LYS B 1 65 ? -1.027 -35.781 -11.133 1 95.25 65 LYS B N 1
ATOM 1916 C CA . LYS B 1 65 ? 0.308 -35.594 -10.57 1 95.25 65 LYS B CA 1
ATOM 1917 C C . LYS B 1 65 ? 0.636 -34.094 -10.438 1 95.25 65 LYS B C 1
ATOM 1919 O O . LYS B 1 65 ? 0.166 -33.281 -11.227 1 95.25 65 LYS B O 1
ATOM 1924 N N . ARG B 1 66 ? 1.479 -33.781 -9.445 1 95 66 ARG B N 1
ATOM 1925 C CA . ARG B 1 66 ? 1.856 -32.406 -9.195 1 95 66 ARG B CA 1
ATOM 1926 C C . ARG B 1 66 ? 2.436 -31.75 -10.453 1 95 66 ARG B C 1
ATOM 1928 O O . ARG B 1 66 ? 2.16 -30.578 -10.742 1 95 66 ARG B O 1
ATOM 1935 N N . ASP B 1 67 ? 3.24 -32.438 -11.18 1 94.38 67 ASP B N 1
ATOM 1936 C CA . ASP B 1 67 ? 3.951 -31.891 -12.328 1 94.38 67 ASP B CA 1
ATOM 1937 C C . ASP B 1 67 ? 2.996 -31.625 -13.484 1 94.38 67 ASP B C 1
ATOM 1939 O O . ASP B 1 67 ? 3.381 -31 -14.484 1 94.38 67 ASP B O 1
ATOM 1943 N N . GLU B 1 68 ? 1.729 -32.062 -13.367 1 95.69 68 GLU B N 1
ATOM 1944 C CA . GLU B 1 68 ? 0.712 -31.812 -14.383 1 95.69 68 GLU B CA 1
ATOM 1945 C C . GLU B 1 68 ? -0.034 -30.5 -14.109 1 95.69 68 GLU B C 1
ATOM 1947 O O . GLU B 1 68 ? -0.82 -30.047 -14.945 1 95.69 68 GLU B O 1
ATOM 1952 N N . ILE B 1 69 ? 0.253 -29.922 -12.977 1 95.31 69 ILE B N 1
ATOM 1953 C CA . ILE B 1 69 ? -0.466 -28.719 -12.562 1 95.31 69 ILE B CA 1
ATOM 1954 C C . ILE B 1 69 ? 0.424 -27.5 -12.758 1 95.31 69 ILE B C 1
ATOM 1956 O O . ILE B 1 69 ? 1.521 -27.422 -12.195 1 95.31 69 ILE B O 1
ATOM 1960 N N . PHE B 1 70 ? -0.065 -26.547 -13.547 1 93.69 70 PHE B N 1
ATOM 1961 C CA . PHE B 1 70 ? 0.623 -25.281 -13.773 1 93.69 70 PHE B CA 1
ATOM 1962 C C . PHE B 1 70 ? -0.214 -24.109 -13.273 1 93.69 70 PHE B C 1
ATOM 1964 O O . PHE B 1 70 ? -1.393 -24 -13.617 1 93.69 70 PHE B O 1
ATOM 1971 N N . THR B 1 71 ? 0.401 -23.297 -12.375 1 93.75 71 THR B N 1
ATOM 1972 C CA . THR B 1 71 ? -0.265 -22.125 -11.781 1 93.75 71 THR B CA 1
ATOM 1973 C C . THR B 1 71 ? 0.509 -20.859 -12.086 1 93.75 71 THR B C 1
ATOM 1975 O O . THR B 1 71 ? 1.604 -20.906 -12.648 1 93.75 71 THR B O 1
ATOM 1978 N N . SER B 1 72 ? -0.091 -19.734 -11.711 1 94.44 72 SER B N 1
ATOM 1979 C CA . SER B 1 72 ? 0.631 -18.469 -11.789 1 94.44 72 SER B CA 1
ATOM 1980 C C . SER B 1 72 ? 1.862 -18.469 -10.891 1 94.44 72 SER B C 1
ATOM 1982 O O . SER B 1 72 ? 2.891 -17.891 -11.227 1 94.44 72 SER B O 1
ATOM 1984 N N . LEU B 1 73 ? 1.77 -19.188 -9.828 1 96.62 73 LEU B N 1
ATOM 1985 C CA . LEU B 1 73 ? 2.896 -19.312 -8.914 1 96.62 73 LEU B CA 1
ATOM 1986 C C . LEU B 1 73 ? 4.031 -20.109 -9.547 1 96.62 73 LEU B C 1
ATOM 1988 O O . LEU B 1 73 ? 5.199 -19.734 -9.43 1 96.62 73 LEU B O 1
ATOM 1992 N N . SER B 1 74 ? 3.654 -21.219 -10.234 1 95.44 74 SER B N 1
ATOM 1993 C CA . SER B 1 74 ? 4.676 -22.031 -10.883 1 95.44 74 SER B CA 1
ATOM 1994 C C . SER B 1 74 ? 5.383 -21.234 -11.984 1 95.44 74 SER B C 1
ATOM 1996 O O . SER B 1 74 ? 6.574 -21.438 -12.227 1 95.44 74 SER B O 1
ATOM 1998 N N . ALA B 1 75 ? 4.59 -20.422 -12.664 1 95.31 75 ALA B N 1
ATOM 1999 C CA . ALA B 1 75 ? 5.184 -19.562 -13.68 1 95.31 75 ALA B CA 1
ATOM 2000 C C . ALA B 1 75 ? 6.203 -18.609 -13.062 1 95.31 75 ALA B C 1
ATOM 2002 O O . ALA B 1 75 ? 7.289 -18.422 -13.617 1 95.31 75 ALA B O 1
ATOM 2003 N N . CYS B 1 76 ? 5.91 -18 -11.914 1 97.12 76 CYS B N 1
ATOM 2004 C CA . CYS B 1 76 ? 6.84 -17.125 -11.211 1 97.12 76 CYS B CA 1
ATOM 2005 C C . CYS B 1 76 ? 8.086 -17.891 -10.773 1 97.12 76 CYS B C 1
ATOM 2007 O O . CYS B 1 76 ? 9.203 -17.391 -10.922 1 97.12 76 CYS B O 1
ATOM 2009 N N . ARG B 1 77 ? 7.836 -19.047 -10.234 1 96.94 77 ARG B N 1
ATOM 2010 C CA . ARG B 1 77 ? 8.969 -19.875 -9.82 1 96.94 77 ARG B CA 1
ATOM 2011 C C . ARG B 1 77 ? 9.922 -20.109 -10.992 1 96.94 77 ARG B C 1
ATOM 2013 O O . ARG B 1 77 ? 11.141 -19.984 -10.844 1 96.94 77 ARG B O 1
ATOM 2020 N N . GLN B 1 78 ? 9.367 -20.484 -12.141 1 96.19 78 GLN B N 1
ATOM 2021 C CA . GLN B 1 78 ? 10.18 -20.766 -13.32 1 96.19 78 GLN B CA 1
ATOM 2022 C C . GLN B 1 78 ? 10.977 -19.531 -13.727 1 96.19 78 GLN B C 1
ATOM 2024 O O . GLN B 1 78 ? 12.156 -19.641 -14.094 1 96.19 78 GLN B O 1
ATOM 2029 N N . LEU B 1 79 ? 10.328 -18.391 -13.672 1 97.12 79 LEU B N 1
ATOM 2030 C CA . LEU B 1 79 ? 11 -17.141 -14 1 97.12 79 LEU B CA 1
ATOM 2031 C C . LEU B 1 79 ? 12.164 -16.891 -13.055 1 97.12 79 LEU B C 1
ATOM 2033 O O . LEU B 1 79 ? 13.266 -16.562 -13.5 1 97.12 79 LEU B O 1
ATOM 2037 N N . VAL B 1 80 ? 11.977 -17.031 -11.773 1 97.69 80 VAL B N 1
ATOM 2038 C CA . VAL B 1 80 ? 13 -16.828 -10.75 1 97.69 80 VAL B CA 1
ATOM 2039 C C . VAL B 1 80 ? 14.18 -17.766 -11.016 1 97.69 80 VAL B C 1
ATOM 2041 O O . VAL B 1 80 ? 15.336 -17.344 -10.992 1 97.69 80 VAL B O 1
ATOM 2044 N N . GLN B 1 81 ? 13.859 -19.016 -11.312 1 97.5 81 GLN B N 1
ATOM 2045 C CA . GLN B 1 81 ? 14.883 -20.016 -11.547 1 97.5 81 GLN B CA 1
ATOM 2046 C C . GLN B 1 81 ? 15.656 -19.734 -12.828 1 97.5 81 GLN B C 1
ATOM 2048 O O . GLN B 1 81 ? 16.891 -19.828 -12.852 1 97.5 81 GLN B O 1
ATOM 2053 N N . SER B 1 82 ? 14.938 -19.422 -13.883 1 97.06 82 SER B N 1
ATOM 2054 C CA . SER B 1 82 ? 15.562 -19.203 -15.18 1 97.06 82 SER B CA 1
ATOM 2055 C C . SER B 1 82 ? 16.531 -18.031 -15.133 1 97.06 82 SER B C 1
ATOM 2057 O O . SER B 1 82 ? 17.547 -18.016 -15.844 1 97.06 82 SER B O 1
ATOM 2059 N N . ARG B 1 83 ? 16.312 -17.094 -14.234 1 95.5 83 ARG B N 1
ATOM 2060 C CA . ARG B 1 83 ? 17.141 -15.898 -14.141 1 95.5 83 ARG B CA 1
ATOM 2061 C C . ARG B 1 83 ? 18.141 -16.016 -12.984 1 95.5 83 ARG B C 1
ATOM 2063 O O . ARG B 1 83 ? 18.953 -15.109 -12.766 1 95.5 83 ARG B O 1
ATOM 2070 N N . GLY B 1 84 ? 18.031 -17.094 -12.25 1 95.44 84 GLY B N 1
ATOM 2071 C CA . GLY B 1 84 ? 18.922 -17.312 -11.133 1 95.44 84 GLY B CA 1
ATOM 2072 C C . GLY B 1 84 ? 18.766 -16.281 -10.031 1 95.44 84 GLY B C 1
ATOM 2073 O O . GLY B 1 84 ? 19.766 -15.789 -9.492 1 95.44 84 GLY B O 1
ATOM 2074 N N . LEU B 1 85 ? 17.516 -15.891 -9.703 1 96.25 85 LEU B N 1
ATOM 2075 C CA . LEU B 1 85 ? 17.25 -14.812 -8.75 1 96.25 85 LEU B CA 1
ATOM 2076 C C . LEU B 1 85 ? 17.219 -15.352 -7.324 1 96.25 85 LEU B C 1
ATOM 2078 O O . LEU B 1 85 ? 17.016 -16.547 -7.109 1 96.25 85 LEU B O 1
ATOM 2082 N N . ARG B 1 86 ? 17.391 -14.461 -6.332 1 96.88 86 ARG B N 1
ATOM 2083 C CA . ARG B 1 86 ? 17.234 -14.672 -4.895 1 96.88 86 ARG B CA 1
ATOM 2084 C C . ARG B 1 86 ? 16.188 -13.734 -4.305 1 96.88 86 ARG B C 1
ATOM 2086 O O . ARG B 1 86 ? 16.516 -12.742 -3.658 1 96.88 86 ARG B O 1
ATOM 2093 N N . PRO B 1 87 ? 14.93 -14.156 -4.371 1 98.06 87 PRO B N 1
ATOM 2094 C CA . PRO B 1 87 ? 13.844 -13.203 -4.121 1 98.06 87 PRO B CA 1
ATOM 2095 C C . PRO B 1 87 ? 13.484 -13.086 -2.643 1 98.06 87 PRO B C 1
ATOM 2097 O O . PRO B 1 87 ? 13.648 -14.055 -1.888 1 98.06 87 PRO B O 1
ATOM 2100 N N . LEU B 1 88 ? 13.07 -11.867 -2.203 1 98.5 88 LEU B N 1
ATOM 2101 C CA . LEU B 1 88 ? 12.109 -11.758 -1.107 1 98.5 88 LEU B CA 1
ATOM 2102 C C . LEU B 1 88 ? 10.719 -12.211 -1.553 1 98.5 88 LEU B C 1
ATOM 2104 O O . LEU B 1 88 ? 10.156 -11.648 -2.49 1 98.5 88 LEU B O 1
ATOM 2108 N N . LEU B 1 89 ? 10.25 -13.266 -0.92 1 98.44 89 LEU B N 1
ATOM 2109 C CA . LEU B 1 89 ? 8.945 -13.82 -1.286 1 98.44 89 LEU B CA 1
ATOM 2110 C C . LEU B 1 89 ? 7.852 -13.273 -0.377 1 98.44 89 LEU B C 1
ATOM 2112 O O . LEU B 1 89 ? 7.898 -13.453 0.841 1 98.44 89 LEU B O 1
ATOM 2116 N N . MET B 1 90 ? 6.938 -12.547 -0.949 1 98.25 90 MET B N 1
ATOM 2117 C CA . MET B 1 90 ? 5.785 -12.039 -0.211 1 98.25 90 MET B CA 1
ATOM 2118 C C . MET B 1 90 ? 4.535 -12.852 -0.519 1 98.25 90 MET B C 1
ATOM 2120 O O . MET B 1 90 ? 3.727 -12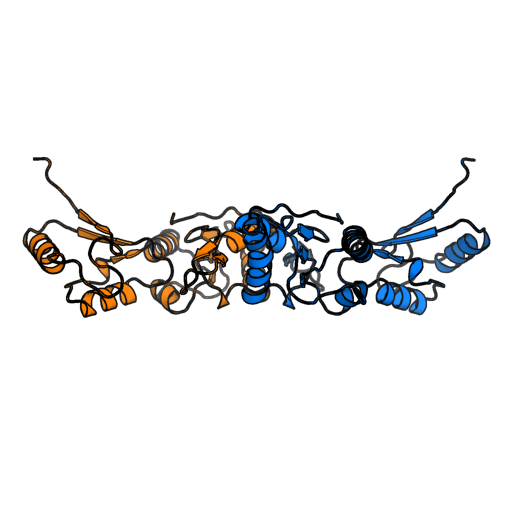.461 -1.365 1 98.25 90 MET B O 1
ATOM 2124 N N . PHE B 1 91 ? 4.375 -13.953 0.214 1 97.75 91 PHE B N 1
ATOM 2125 C CA . PHE B 1 91 ? 3.301 -14.914 0.012 1 97.75 91 PHE B CA 1
ATOM 2126 C C . PHE B 1 91 ? 2.779 -15.43 1.347 1 97.75 91 PHE B C 1
ATOM 2128 O O . PHE B 1 91 ? 3.475 -15.359 2.361 1 97.75 91 PHE B O 1
ATOM 2135 N N . GLU B 1 92 ? 1.524 -15.898 1.33 1 97.88 92 GLU B N 1
ATOM 2136 C CA .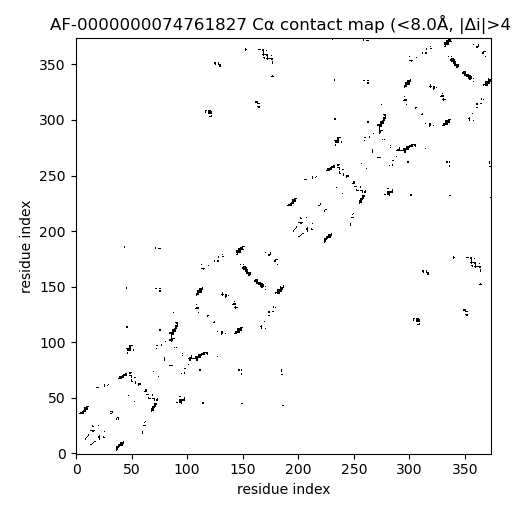 GLU B 1 92 ? 1.02 -16.703 2.436 1 97.88 92 GLU B CA 1
ATOM 2137 C C . GLU B 1 92 ? 1.651 -18.094 2.436 1 97.88 92 GLU B C 1
ATOM 2139 O O . GLU B 1 92 ? 2.234 -18.516 1.436 1 97.88 92 GLU B O 1
ATOM 2144 N N . PRO B 1 93 ? 1.604 -18.891 3.457 1 97.25 93 PRO B N 1
ATOM 2145 C CA . PRO B 1 93 ? 2.355 -20.125 3.645 1 97.25 93 PRO B CA 1
ATOM 2146 C C . PRO B 1 93 ? 2.115 -21.141 2.525 1 97.25 93 PRO B C 1
ATOM 2148 O O . PRO B 1 93 ? 3.062 -21.766 2.031 1 97.25 93 PRO B O 1
ATOM 2151 N N . ASP B 1 94 ? 0.89 -21.328 2.102 1 97.44 94 ASP B N 1
ATOM 2152 C CA . ASP B 1 94 ? 0.621 -22.328 1.064 1 97.44 94 ASP B CA 1
ATOM 2153 C C . ASP B 1 94 ? 1.314 -21.953 -0.244 1 97.44 94 ASP B C 1
ATOM 2155 O O . ASP B 1 94 ? 1.95 -22.797 -0.878 1 97.44 94 ASP B O 1
ATOM 2159 N N . ALA B 1 95 ? 1.247 -20.719 -0.615 1 97.06 95 ALA B N 1
ATOM 2160 C CA . ALA B 1 95 ? 1.899 -20.266 -1.836 1 97.06 95 ALA B CA 1
ATOM 2161 C C . ALA B 1 95 ? 3.416 -20.391 -1.73 1 97.06 95 ALA B C 1
ATOM 2163 O O . ALA B 1 95 ? 4.094 -20.672 -2.723 1 97.06 95 ALA B O 1
ATOM 2164 N N . LEU B 1 96 ? 3.947 -20.203 -0.521 1 97 96 LEU B N 1
ATOM 2165 C CA . LEU B 1 96 ? 5.387 -20.281 -0.305 1 97 96 LEU B CA 1
ATOM 2166 C C . LEU B 1 96 ? 5.91 -21.672 -0.645 1 97 96 LEU B C 1
ATOM 2168 O O . LEU B 1 96 ? 7.062 -21.828 -1.061 1 97 96 LEU B O 1
ATOM 2172 N N . GLN B 1 97 ? 5.07 -22.672 -0.541 1 96.44 97 GLN B N 1
ATOM 2173 C CA . GLN B 1 97 ? 5.461 -24.047 -0.834 1 96.44 97 GLN B CA 1
ATOM 2174 C C . GLN B 1 97 ? 5.914 -24.188 -2.283 1 96.44 97 GLN B C 1
ATOM 2176 O O . GLN B 1 97 ? 6.781 -25.016 -2.59 1 96.44 97 GLN B O 1
ATOM 2181 N N . GLU B 1 98 ? 5.328 -23.406 -3.152 1 96.31 98 GLU B N 1
ATOM 2182 C CA . GLU B 1 98 ? 5.656 -23.469 -4.574 1 96.31 98 GLU B CA 1
ATOM 2183 C C . GLU B 1 98 ? 7.117 -23.094 -4.82 1 96.31 98 GLU B C 1
ATOM 2185 O O . GLU B 1 98 ? 7.676 -23.422 -5.871 1 96.31 98 GLU B O 1
ATOM 2190 N N . PHE B 1 99 ? 7.77 -22.453 -3.848 1 97.12 99 PHE B N 1
ATOM 2191 C CA . PHE B 1 99 ? 9.109 -21.922 -4.047 1 97.12 99 PHE B CA 1
ATOM 2192 C C . PHE B 1 99 ? 10.125 -22.656 -3.188 1 97.12 99 PHE B C 1
ATOM 2194 O O . PHE B 1 99 ? 11.227 -22.172 -2.955 1 97.12 99 PHE B O 1
ATOM 2201 N N . GLU B 1 100 ? 9.703 -23.766 -2.688 1 95.44 100 GLU B N 1
ATOM 2202 C CA . GLU B 1 100 ? 10.656 -24.594 -1.969 1 95.44 100 GLU B CA 1
ATOM 2203 C C . GLU B 1 100 ? 11.883 -24.906 -2.824 1 95.44 100 GLU B C 1
ATOM 2205 O O . GLU B 1 100 ? 11.758 -25.188 -4.016 1 95.44 100 GLU B O 1
ATOM 2210 N N . GLY B 1 101 ? 13.078 -24.766 -2.223 1 95.44 101 GLY B N 1
ATOM 2211 C CA . GLY B 1 101 ? 14.312 -25.047 -2.939 1 95.44 101 GLY B CA 1
ATOM 2212 C C . GLY B 1 101 ? 14.93 -23.812 -3.559 1 95.44 101 GLY B C 1
ATOM 2213 O O . GLY B 1 101 ? 16.062 -23.844 -4.035 1 95.44 101 GLY B O 1
ATOM 2214 N N . ILE B 1 102 ? 14.195 -22.734 -3.688 1 96.31 102 ILE B N 1
ATOM 2215 C CA . ILE B 1 102 ? 14.719 -21.469 -4.188 1 96.31 102 ILE B CA 1
ATOM 2216 C C . ILE B 1 102 ? 15.516 -20.766 -3.088 1 96.31 102 ILE B C 1
ATOM 2218 O O . ILE B 1 102 ? 15.047 -20.641 -1.955 1 96.31 102 ILE B O 1
ATOM 2222 N N . PRO B 1 103 ? 16.734 -20.375 -3.352 1 93.25 103 PRO B N 1
ATOM 2223 C CA . PRO B 1 103 ? 17.516 -19.641 -2.352 1 93.25 103 PRO B CA 1
ATOM 2224 C C . PRO B 1 103 ? 16.812 -18.359 -1.889 1 93.25 103 PRO B C 1
ATOM 2226 O O . PRO B 1 103 ? 16.344 -17.578 -2.717 1 93.25 103 PRO B O 1
ATOM 2229 N N . GLN B 1 104 ? 16.688 -18.156 -0.557 1 90.25 104 GLN B N 1
ATOM 2230 C CA . GLN B 1 104 ? 16 -17 -0.017 1 90.25 104 GLN B CA 1
ATOM 2231 C C . GLN B 1 104 ? 16.891 -16.219 0.946 1 90.25 104 GLN B C 1
ATOM 2233 O O . GLN B 1 104 ? 16.422 -15.312 1.639 1 90.25 104 GLN B O 1
ATOM 2238 N N . SER B 1 105 ? 18.141 -16.531 0.976 1 91.25 105 SER B N 1
ATOM 2239 C CA . SER B 1 105 ? 19.062 -15.867 1.883 1 91.25 105 SER B CA 1
ATOM 2240 C C . SER B 1 105 ? 19.422 -14.469 1.378 1 91.25 105 SER B C 1
ATOM 2242 O O . SER B 1 105 ? 19.406 -14.219 0.172 1 91.25 105 SER B O 1
ATOM 2244 N N . GLU B 1 106 ? 19.734 -13.562 2.242 1 92 106 GLU B N 1
ATOM 2245 C CA . GLU B 1 106 ? 20.172 -12.219 1.893 1 92 106 GLU B CA 1
ATOM 2246 C C . GLU B 1 106 ? 21.625 -12.227 1.393 1 92 106 GLU B C 1
ATOM 2248 O O . GLU B 1 106 ? 22.406 -13.109 1.751 1 92 106 GLU B O 1
ATOM 2253 N N . PRO B 1 107 ? 22.031 -11.328 0.49 1 92.31 107 PRO B N 1
ATOM 2254 C CA . PRO B 1 107 ? 21.219 -10.211 0.005 1 92.31 107 PRO B CA 1
ATOM 2255 C C . PRO B 1 107 ? 20.25 -10.625 -1.101 1 92.31 107 PRO B C 1
ATOM 2257 O O . PRO B 1 107 ? 20.625 -11.367 -2.01 1 92.31 107 PRO B O 1
ATOM 2260 N N . HIS B 1 108 ? 19.016 -10.148 -0.977 1 96.5 108 HIS B N 1
ATOM 2261 C CA . HIS B 1 108 ? 18.031 -10.375 -2.033 1 96.5 108 HIS B CA 1
ATOM 2262 C C . HIS B 1 108 ? 18.328 -9.516 -3.256 1 96.5 108 HIS B C 1
ATOM 2264 O O . HIS B 1 108 ? 18.844 -8.406 -3.127 1 96.5 108 HIS B O 1
ATOM 2270 N N . ASP B 1 109 ? 17.922 -10.039 -4.426 1 96 109 ASP B N 1
ATOM 2271 C CA . ASP B 1 109 ? 18.109 -9.289 -5.664 1 96 109 ASP B CA 1
ATOM 2272 C C . ASP B 1 109 ? 16.781 -9.102 -6.398 1 96 109 ASP B C 1
ATOM 2274 O O . ASP B 1 109 ? 16.766 -8.656 -7.547 1 96 109 ASP B O 1
ATOM 2278 N N . SER B 1 110 ? 15.672 -9.469 -5.781 1 97.88 110 SER B N 1
ATOM 2279 C CA . SER B 1 110 ? 14.344 -9.367 -6.383 1 97.88 110 SER B CA 1
ATOM 2280 C C . SER B 1 110 ? 13.25 -9.469 -5.324 1 97.88 110 SER B C 1
ATOM 2282 O O . SER B 1 110 ? 13.516 -9.859 -4.184 1 97.88 110 SER B O 1
ATOM 2284 N N . VAL B 1 111 ? 12.125 -9.031 -5.695 1 98.62 111 VAL B N 1
ATOM 2285 C CA . VAL B 1 111 ? 10.906 -9.148 -4.902 1 98.62 111 VAL B CA 1
ATOM 2286 C C . VAL B 1 111 ? 9.82 -9.836 -5.727 1 98.62 111 VAL B C 1
ATOM 2288 O O . VAL B 1 111 ? 9.562 -9.461 -6.871 1 98.62 111 VAL B O 1
ATOM 2291 N N . VAL B 1 112 ? 9.242 -10.898 -5.199 1 98.56 112 VAL B N 1
ATOM 2292 C CA . VAL B 1 112 ? 8.086 -11.555 -5.801 1 98.56 112 VAL B CA 1
ATOM 2293 C C . VAL B 1 112 ? 6.867 -11.383 -4.898 1 98.56 112 VAL B C 1
ATOM 2295 O O . VAL B 1 112 ? 6.891 -11.781 -3.73 1 98.56 112 VAL B O 1
ATOM 2298 N N . ILE B 1 113 ? 5.859 -10.773 -5.457 1 98.5 113 ILE B N 1
ATOM 2299 C CA . ILE B 1 113 ? 4.73 -10.359 -4.629 1 98.5 113 ILE B CA 1
ATOM 2300 C C . ILE B 1 113 ? 3.438 -10.953 -5.18 1 98.5 113 ILE B C 1
ATOM 2302 O O . ILE B 1 113 ? 3.184 -10.891 -6.387 1 98.5 113 ILE B O 1
ATOM 2306 N N . GLY B 1 114 ? 2.668 -11.656 -4.406 1 97.44 114 GLY B N 1
ATOM 2307 C CA . GLY B 1 114 ? 1.3 -12.102 -4.621 1 97.44 114 GLY B CA 1
ATOM 2308 C C . GLY B 1 114 ? 0.334 -11.594 -3.57 1 97.44 114 GLY B C 1
ATOM 2309 O O . GLY B 1 114 ? 0.566 -10.539 -2.963 1 97.44 114 GLY B O 1
ATOM 2310 N N . LEU B 1 115 ? -0.812 -12.234 -3.449 1 96.44 115 LEU B N 1
ATOM 2311 C CA . LEU B 1 115 ? -1.729 -11.867 -2.375 1 96.44 115 LEU B CA 1
ATOM 2312 C C . LEU B 1 115 ? -1.21 -12.359 -1.027 1 96.44 115 LEU B C 1
ATOM 2314 O O . LEU B 1 115 ? -1.191 -13.562 -0.766 1 96.44 115 LEU B O 1
ATOM 2318 N N . SER B 1 116 ? -0.792 -11.453 -0.239 1 97.38 116 SER B N 1
ATOM 2319 C CA . SER B 1 116 ? -0.155 -11.797 1.029 1 97.38 116 SER B CA 1
ATOM 2320 C C . SER B 1 116 ? -0.493 -10.773 2.109 1 97.38 116 SER B C 1
ATOM 2322 O O . SER B 1 116 ? 0.379 -10.031 2.564 1 97.38 116 SER B O 1
ATOM 2324 N N . PRO B 1 117 ? -1.739 -10.797 2.607 1 97.38 117 PRO B N 1
ATOM 2325 C CA . PRO B 1 117 ? -2.129 -9.867 3.666 1 97.38 117 PRO B CA 1
ATOM 2326 C C . PRO B 1 117 ? -1.135 -9.836 4.824 1 97.38 117 PRO B C 1
ATOM 2328 O O . PRO B 1 117 ? -0.834 -8.766 5.359 1 97.38 117 PRO B O 1
ATOM 2331 N N . SER B 1 118 ? -0.566 -10.977 5.176 1 97.81 118 SER B N 1
ATOM 2332 C CA . SER B 1 118 ? 0.34 -11.047 6.316 1 97.81 118 SER B CA 1
ATOM 2333 C C . SER B 1 118 ? 1.654 -10.336 6.027 1 97.81 118 SER B C 1
ATOM 2335 O O . SER B 1 118 ? 2.391 -9.977 6.949 1 97.81 118 SER B O 1
ATOM 2337 N N . SER B 1 119 ? 1.942 -10.117 4.734 1 98 119 SER B N 1
ATOM 2338 C CA . SER B 1 119 ? 3.164 -9.414 4.352 1 98 119 SER B CA 1
ATOM 2339 C C . SER B 1 119 ? 2.896 -7.934 4.113 1 98 119 SER B C 1
ATOM 2341 O O . SER B 1 119 ? 3.832 -7.137 4.02 1 98 119 SER B O 1
ATOM 2343 N N . PHE B 1 120 ? 1.646 -7.602 4 1 98.56 120 PHE B N 1
ATOM 2344 C CA . PHE B 1 120 ? 1.292 -6.238 3.623 1 98.56 120 PHE B CA 1
ATOM 2345 C C . PHE B 1 120 ? 1.218 -5.34 4.852 1 98.56 120 PHE B C 1
ATOM 2347 O O . PHE B 1 120 ? 0.142 -4.852 5.203 1 98.56 120 PHE B O 1
ATOM 2354 N N . HIS B 1 121 ? 2.33 -5.145 5.43 1 98.62 121 HIS B N 1
ATOM 2355 C CA . HIS B 1 121 ? 2.543 -4.172 6.492 1 98.62 121 HIS B CA 1
ATOM 2356 C C . HIS B 1 121 ? 3.828 -3.381 6.27 1 98.62 121 HIS B C 1
ATOM 2358 O O . HIS B 1 121 ? 4.664 -3.768 5.453 1 98.62 121 HIS B O 1
ATOM 2364 N N . TYR B 1 122 ? 3.988 -2.338 7.004 1 98.62 122 TYR B N 1
ATOM 2365 C CA . TYR B 1 122 ? 5 -1.336 6.691 1 98.62 122 TYR B CA 1
ATOM 2366 C C . TYR B 1 122 ? 6.391 -1.962 6.641 1 98.62 122 TYR B C 1
ATOM 2368 O O . TYR B 1 122 ? 7.156 -1.716 5.707 1 98.62 122 TYR B O 1
ATOM 2376 N N . ASP B 1 123 ? 6.75 -2.801 7.621 1 98.38 123 ASP B N 1
ATOM 2377 C CA . ASP B 1 123 ? 8.102 -3.332 7.734 1 98.38 123 ASP B CA 1
ATOM 2378 C C . ASP B 1 123 ? 8.477 -4.156 6.5 1 98.38 123 ASP B C 1
ATOM 2380 O O . ASP B 1 123 ? 9.547 -3.967 5.922 1 98.38 123 ASP B O 1
ATOM 2384 N N . THR B 1 124 ? 7.594 -5.043 6.086 1 98.62 124 THR B N 1
ATOM 2385 C CA . THR B 1 124 ? 7.887 -5.898 4.941 1 98.62 124 THR B CA 1
ATOM 2386 C C . THR B 1 124 ? 7.863 -5.09 3.646 1 98.62 124 THR B C 1
ATOM 2388 O O . THR B 1 124 ? 8.719 -5.277 2.779 1 98.62 124 THR B O 1
ATOM 2391 N N . MET B 1 125 ? 6.895 -4.191 3.531 1 98.88 125 MET B N 1
ATOM 2392 C CA . MET B 1 125 ? 6.836 -3.322 2.359 1 98.88 125 MET B CA 1
ATOM 2393 C C . MET B 1 125 ? 8.094 -2.467 2.252 1 98.88 125 MET B C 1
ATOM 2395 O O . MET B 1 125 ? 8.625 -2.266 1.157 1 98.88 125 MET B O 1
ATOM 2399 N N . ASN B 1 126 ? 8.531 -1.932 3.41 1 98.44 126 ASN B N 1
ATOM 2400 C CA . ASN B 1 126 ? 9.734 -1.11 3.428 1 98.44 126 ASN B CA 1
ATOM 2401 C C . ASN B 1 126 ? 10.977 -1.929 3.078 1 98.44 126 ASN B C 1
ATOM 2403 O O . ASN B 1 126 ? 11.883 -1.433 2.408 1 98.44 126 ASN B O 1
ATOM 2407 N N . LYS B 1 127 ? 11.062 -3.176 3.566 1 97.88 127 LYS B N 1
ATOM 2408 C CA . LYS B 1 127 ? 12.148 -4.074 3.182 1 97.88 127 LYS B CA 1
ATOM 2409 C C . LYS B 1 127 ? 12.172 -4.285 1.672 1 97.88 127 LYS B C 1
ATOM 2411 O O . LYS B 1 127 ? 13.234 -4.195 1.047 1 97.88 127 LYS B O 1
ATOM 2416 N N . ALA B 1 128 ? 11.023 -4.559 1.083 1 98.62 128 ALA B N 1
ATOM 2417 C CA . ALA B 1 128 ? 10.906 -4.734 -0.363 1 98.62 128 ALA B CA 1
ATOM 2418 C C . ALA B 1 128 ? 11.367 -3.482 -1.105 1 98.62 128 ALA B C 1
ATOM 2420 O O . ALA B 1 128 ? 12.141 -3.568 -2.064 1 98.62 128 ALA B O 1
ATOM 2421 N N . PHE B 1 129 ? 10.93 -2.365 -0.637 1 98.5 129 PHE B N 1
ATOM 2422 C CA . PHE B 1 129 ? 11.297 -1.074 -1.208 1 98.5 129 PHE B CA 1
ATOM 2423 C C . PHE B 1 129 ? 12.812 -0.887 -1.193 1 98.5 129 PHE B C 1
ATOM 2425 O O . PHE B 1 129 ? 13.406 -0.518 -2.209 1 98.5 129 PHE B O 1
ATOM 2432 N N . ARG B 1 130 ? 13.414 -1.165 -0.112 1 96.81 130 ARG B N 1
ATOM 2433 C CA . ARG B 1 130 ? 14.852 -0.958 0.025 1 96.81 130 ARG B CA 1
ATOM 2434 C C . ARG B 1 130 ? 15.633 -1.882 -0.906 1 96.81 130 ARG B C 1
ATOM 2436 O O . ARG B 1 130 ? 16.641 -1.483 -1.477 1 96.81 130 ARG B O 1
ATOM 2443 N N . ILE B 1 131 ? 15.172 -3.121 -1.028 1 96.88 131 ILE B N 1
ATOM 2444 C CA . ILE B 1 131 ? 15.797 -4.047 -1.965 1 96.88 131 ILE B CA 1
ATOM 2445 C C . ILE B 1 131 ? 15.781 -3.451 -3.371 1 96.88 131 ILE B C 1
ATOM 2447 O O . ILE B 1 131 ? 16.781 -3.492 -4.082 1 96.88 131 ILE B O 1
ATOM 2451 N N . LEU B 1 132 ? 14.703 -2.838 -3.771 1 97.31 132 LEU B N 1
ATOM 2452 C CA . LEU B 1 132 ? 14.508 -2.32 -5.121 1 97.31 132 LEU B CA 1
ATOM 2453 C C . LEU B 1 132 ? 15.344 -1.066 -5.352 1 97.31 132 LEU B C 1
ATOM 2455 O O . LEU B 1 132 ? 15.953 -0.907 -6.41 1 97.31 132 LEU B O 1
ATOM 2459 N N . VAL B 1 133 ? 15.398 -0.2 -4.371 1 94.88 133 VAL B N 1
ATOM 2460 C CA . VAL B 1 133 ? 16.047 1.086 -4.594 1 94.88 133 VAL B CA 1
ATOM 2461 C C . VAL B 1 133 ? 17.547 0.95 -4.363 1 94.88 133 VAL B C 1
ATOM 2463 O O . VAL B 1 133 ? 18.344 1.624 -5.02 1 94.88 133 VAL B O 1
ATOM 2466 N N . GLN B 1 134 ? 17.938 0.188 -3.408 1 89.94 134 GLN B N 1
ATOM 2467 C CA . GLN B 1 134 ? 19.359 0.037 -3.102 1 89.94 134 GLN B CA 1
ATOM 2468 C C . GLN B 1 134 ? 20.094 -0.658 -4.242 1 89.94 134 GLN B C 1
ATOM 2470 O O . GLN B 1 134 ? 21.297 -0.43 -4.445 1 89.94 134 GLN B O 1
ATOM 2475 N N . SER B 1 135 ? 19.453 -1.511 -4.902 1 86.19 135 SER B N 1
ATOM 2476 C CA . SER B 1 135 ? 20.062 -2.213 -6.023 1 86.19 135 SER B CA 1
ATOM 2477 C C . SER B 1 135 ? 20.469 -1.243 -7.129 1 86.19 135 SER B C 1
ATOM 2479 O O . SER B 1 135 ? 21.391 -1.528 -7.906 1 86.19 135 SER B O 1
ATOM 2481 N N . LYS B 1 136 ? 19.828 -0.151 -7.184 1 83.56 136 LYS B N 1
ATOM 2482 C CA . LYS B 1 136 ? 20.125 0.861 -8.188 1 83.56 136 LYS B CA 1
ATOM 2483 C C . LYS B 1 136 ? 21.438 1.585 -7.859 1 83.56 136 LYS B C 1
ATOM 2485 O O . LYS B 1 136 ? 22.062 2.182 -8.742 1 83.56 136 LYS B O 1
ATOM 2490 N N . GLU B 1 137 ? 21.734 1.544 -6.629 1 78.5 137 GLU B N 1
ATOM 2491 C CA . GLU B 1 137 ? 22.906 2.289 -6.176 1 78.5 137 GLU B CA 1
ATOM 2492 C C . GLU B 1 137 ? 24.172 1.447 -6.281 1 78.5 137 GLU B C 1
ATOM 2494 O O . GLU B 1 137 ? 25.281 1.96 -6.113 1 78.5 137 GLU B O 1
ATOM 2499 N N . THR B 1 138 ? 23.953 0.166 -6.523 1 76.44 138 THR B N 1
ATOM 2500 C CA . THR B 1 138 ? 25.109 -0.713 -6.648 1 76.44 138 THR B CA 1
ATOM 2501 C C . THR B 1 138 ? 25.484 -0.895 -8.117 1 76.44 138 THR B C 1
ATOM 2503 O O . THR B 1 138 ? 24.828 -1.631 -8.852 1 76.44 138 THR B O 1
ATOM 2506 N N . PRO B 1 139 ? 26.516 -0.207 -8.57 1 74.25 139 PRO B N 1
ATOM 2507 C CA . PRO B 1 139 ? 26.875 -0.212 -9.984 1 74.25 139 PRO B CA 1
ATOM 2508 C C . PRO B 1 139 ? 27.188 -1.613 -10.516 1 74.25 139 PRO B C 1
ATOM 2510 O O . PRO B 1 139 ? 26.969 -1.898 -11.695 1 74.25 139 PRO B O 1
ATOM 2513 N N . SER B 1 140 ? 27.719 -2.459 -9.719 1 79.25 140 SER B N 1
ATOM 2514 C CA . SER B 1 140 ? 28.234 -3.734 -10.203 1 79.25 140 SER B CA 1
ATOM 2515 C C . SER B 1 140 ? 27.141 -4.785 -10.273 1 79.25 140 SER B C 1
ATOM 2517 O O . SER B 1 140 ? 27.344 -5.875 -10.812 1 79.25 140 SER B O 1
ATOM 2519 N N . ALA B 1 141 ? 25.969 -4.434 -9.82 1 77.06 141 ALA B N 1
ATOM 2520 C CA . ALA B 1 141 ? 24.891 -5.426 -9.812 1 77.06 141 ALA B CA 1
ATOM 2521 C C . ALA B 1 141 ? 23.688 -4.945 -10.617 1 77.06 141 ALA B C 1
ATOM 2523 O O . ALA B 1 141 ? 23.422 -3.744 -10.68 1 77.06 141 ALA B O 1
ATOM 2524 N N . PRO B 1 142 ? 23.109 -5.879 -11.352 1 86.44 142 PRO B N 1
ATOM 2525 C CA . PRO B 1 142 ? 21.891 -5.48 -12.039 1 86.44 142 PRO B CA 1
ATOM 2526 C C . PRO B 1 142 ? 20.797 -4.988 -11.078 1 86.44 142 PRO B C 1
ATOM 2528 O O . PRO B 1 142 ? 20.781 -5.379 -9.914 1 86.44 142 PRO B O 1
ATOM 2531 N N . PRO B 1 143 ? 20 -4.078 -11.547 1 91.5 143 PRO B N 1
ATOM 2532 C CA . PRO B 1 143 ? 18.875 -3.629 -10.703 1 91.5 143 PRO B CA 1
ATOM 2533 C C . PRO B 1 143 ? 17.984 -4.777 -10.258 1 91.5 143 PRO B C 1
ATOM 2535 O O . PRO B 1 143 ? 17.781 -5.738 -11.008 1 91.5 143 PRO B O 1
ATOM 2538 N N . ALA B 1 144 ? 17.516 -4.648 -9.062 1 96.5 144 ALA B N 1
ATOM 2539 C CA . ALA B 1 144 ? 16.609 -5.664 -8.531 1 96.5 144 ALA B CA 1
ATOM 2540 C C . ALA B 1 144 ? 15.32 -5.723 -9.352 1 96.5 144 ALA B C 1
ATOM 2542 O O . ALA B 1 144 ? 14.859 -4.699 -9.867 1 96.5 144 ALA B O 1
ATOM 2543 N N . THR B 1 145 ? 14.758 -6.891 -9.445 1 97 145 THR B N 1
ATOM 2544 C CA . THR B 1 145 ? 13.547 -7.125 -10.227 1 97 145 THR B CA 1
ATOM 2545 C C . THR B 1 145 ? 12.328 -7.215 -9.312 1 97 145 THR B C 1
ATOM 2547 O O . THR B 1 145 ? 12.391 -7.82 -8.242 1 97 145 THR B O 1
ATOM 2550 N N . LEU B 1 146 ? 11.297 -6.531 -9.688 1 98.62 146 LEU B N 1
ATOM 2551 C CA . LEU B 1 146 ? 9.992 -6.688 -9.055 1 98.62 146 LEU B CA 1
ATOM 2552 C C . LEU B 1 146 ? 9.086 -7.578 -9.898 1 98.62 146 LEU B C 1
ATOM 2554 O O . LEU B 1 146 ? 8.82 -7.273 -11.062 1 98.62 146 LEU B O 1
ATOM 2558 N N . ILE B 1 147 ? 8.68 -8.719 -9.344 1 98.56 147 ILE B N 1
ATOM 2559 C CA . ILE B 1 147 ? 7.801 -9.648 -10.031 1 98.56 147 ILE B CA 1
ATOM 2560 C C . ILE B 1 147 ? 6.465 -9.734 -9.297 1 98.56 147 ILE B C 1
ATOM 2562 O O . ILE B 1 147 ? 6.426 -9.953 -8.086 1 98.56 147 ILE B O 1
ATOM 2566 N N . ALA B 1 148 ? 5.391 -9.484 -9.961 1 98.44 148 ALA B N 1
ATOM 2567 C CA . ALA B 1 148 ? 4.051 -9.625 -9.406 1 98.44 148 ALA B CA 1
ATOM 2568 C C . ALA B 1 148 ? 3.32 -10.812 -10.031 1 98.44 148 ALA B C 1
ATOM 2570 O O . ALA B 1 148 ? 3.301 -10.961 -11.258 1 98.44 148 ALA B O 1
ATOM 2571 N N . VAL B 1 149 ? 2.75 -11.625 -9.164 1 97.75 149 VAL B N 1
ATOM 2572 C CA . VAL B 1 149 ? 1.944 -12.719 -9.695 1 97.75 149 VAL B CA 1
ATOM 2573 C C . VAL B 1 149 ? 0.796 -12.164 -10.531 1 97.75 149 VAL B C 1
ATOM 2575 O O . VAL B 1 149 ? 0.524 -12.648 -11.625 1 97.75 149 VAL B O 1
ATOM 2578 N N . HIS B 1 150 ? 0.143 -11.172 -10.055 1 96.44 150 HIS B N 1
ATOM 2579 C CA . HIS B 1 150 ? -0.867 -10.375 -10.742 1 96.44 150 HIS B CA 1
ATOM 2580 C C . HIS B 1 150 ? -1.07 -9.031 -10.047 1 96.44 150 HIS B C 1
ATOM 2582 O O . HIS B 1 150 ? -0.492 -8.781 -8.984 1 96.44 150 HIS B O 1
ATOM 2588 N N . LYS B 1 151 ? -1.931 -8.102 -10.664 1 97.5 151 LYS B N 1
ATOM 2589 C CA . LYS B 1 151 ? -2.174 -6.785 -10.078 1 97.5 151 LYS B CA 1
ATOM 2590 C C . LYS B 1 151 ? -3.67 -6.527 -9.906 1 97.5 151 LYS B C 1
ATOM 2592 O O . LYS B 1 151 ? -4.145 -5.414 -10.133 1 97.5 151 LYS B O 1
ATOM 2597 N N . ALA B 1 152 ? -4.383 -7.629 -9.586 1 96.62 152 ALA B N 1
ATOM 2598 C CA . ALA B 1 152 ? -5.805 -7.438 -9.32 1 96.62 152 ALA B CA 1
ATOM 2599 C C . ALA B 1 152 ? -6.027 -6.359 -8.266 1 96.62 152 ALA B C 1
ATOM 2601 O O . ALA B 1 152 ? -5.332 -6.328 -7.25 1 96.62 152 ALA B O 1
ATOM 2602 N N . LYS B 1 153 ? -6.973 -5.504 -8.523 1 97.75 153 LYS B N 1
ATOM 2603 C CA . LYS B 1 153 ? -7.273 -4.395 -7.625 1 97.75 153 LYS B CA 1
ATOM 2604 C C . LYS B 1 153 ? -7.891 -4.891 -6.32 1 97.75 153 LYS B C 1
ATOM 2606 O O . LYS B 1 153 ? -7.504 -4.453 -5.238 1 97.75 153 LYS B O 1
ATOM 2611 N N . TYR B 1 154 ? -8.844 -5.727 -6.41 1 97 154 TYR B N 1
ATOM 2612 C CA . TYR B 1 154 ? -9.609 -6.262 -5.293 1 97 154 TYR B CA 1
ATOM 2613 C C . TYR B 1 154 ? -10.234 -7.609 -5.648 1 97 154 TYR B C 1
ATOM 2615 O O . TYR B 1 154 ? -10.125 -8.062 -6.789 1 97 154 TYR B O 1
ATOM 2623 N N . PHE B 1 155 ? -10.742 -8.297 -4.703 1 93.69 155 PHE B N 1
ATOM 2624 C CA . PHE B 1 155 ? -11.469 -9.555 -4.879 1 93.69 155 PHE B CA 1
ATOM 2625 C C . PHE B 1 155 ? -12.641 -9.641 -3.912 1 93.69 155 PHE B C 1
ATOM 2627 O O . PHE B 1 155 ? -12.68 -8.93 -2.906 1 93.69 155 PHE B O 1
ATOM 2634 N N . ALA B 1 156 ? -13.609 -10.422 -4.328 1 91.69 156 ALA B N 1
ATOM 2635 C CA . ALA B 1 156 ? -14.766 -10.625 -3.461 1 91.69 156 ALA B CA 1
ATOM 2636 C C . ALA B 1 156 ? -14.398 -11.469 -2.242 1 91.69 156 ALA B C 1
ATOM 2638 O O . ALA B 1 156 ? -13.727 -12.492 -2.367 1 91.69 156 ALA B O 1
ATOM 2639 N N . ASP B 1 157 ? -14.789 -10.914 -1.104 1 85.38 157 ASP B N 1
ATOM 2640 C CA . ASP B 1 157 ? -14.555 -11.695 0.109 1 85.38 157 ASP B CA 1
ATOM 2641 C C . ASP B 1 157 ? -15.352 -13 0.091 1 85.38 157 ASP B C 1
ATOM 2643 O O . ASP B 1 157 ? -16.156 -13.227 -0.816 1 85.38 157 ASP B O 1
ATOM 2647 N N . LYS B 1 158 ? -15.078 -13.898 1.091 1 74.62 158 LYS B N 1
ATOM 2648 C CA . LYS B 1 158 ? -15.664 -15.234 1.14 1 74.62 158 LYS B CA 1
ATOM 2649 C C . LYS B 1 158 ? -17.188 -15.164 1.178 1 74.62 158 LYS B C 1
ATOM 2651 O O . LYS B 1 158 ? -17.875 -15.992 0.57 1 74.62 158 LYS B O 1
ATOM 2656 N N . ASP B 1 159 ? -17.688 -14.164 1.885 1 73.56 159 ASP B N 1
ATOM 2657 C CA . ASP B 1 159 ? -19.141 -14.07 1.998 1 73.56 159 ASP B CA 1
ATOM 2658 C C . ASP B 1 159 ? -19.734 -13.266 0.842 1 73.56 159 ASP B C 1
ATOM 2660 O O . ASP B 1 159 ? -20.938 -13.055 0.785 1 73.56 159 ASP B O 1
ATOM 2664 N N . GLN B 1 160 ? -18.906 -12.898 -0.118 1 68.88 160 GLN B N 1
ATOM 2665 C CA . GLN B 1 160 ? -19.266 -12.219 -1.357 1 68.88 160 GLN B CA 1
ATOM 2666 C C . GLN B 1 160 ? -20 -10.906 -1.073 1 68.88 160 GLN B C 1
ATOM 2668 O O . GLN B 1 160 ? -20.672 -10.367 -1.948 1 68.88 160 GLN B O 1
ATOM 2673 N N . ARG B 1 161 ? -20.031 -10.43 0.091 1 77.94 161 ARG B N 1
ATOM 2674 C CA . ARG B 1 161 ? -20.766 -9.219 0.44 1 77.94 161 ARG B CA 1
ATOM 2675 C C . ARG B 1 161 ? -19.859 -7.988 0.374 1 77.94 161 ARG B C 1
ATOM 2677 O O . ARG B 1 161 ? -20.328 -6.887 0.08 1 77.94 161 ARG B O 1
ATOM 2684 N N . ASN B 1 162 ? -18.578 -8.273 0.553 1 89.12 162 ASN B N 1
ATOM 2685 C CA . ASN B 1 162 ? -17.656 -7.148 0.573 1 89.12 162 ASN B CA 1
ATOM 2686 C C . ASN B 1 162 ? -16.453 -7.398 -0.323 1 89.12 162 ASN B C 1
ATOM 2688 O O . ASN B 1 162 ? -16.141 -8.547 -0.655 1 89.12 162 ASN B O 1
ATOM 2692 N N . LEU B 1 163 ? -15.859 -6.328 -0.78 1 94.81 163 LEU B N 1
ATOM 2693 C CA . LEU B 1 163 ? -14.617 -6.387 -1.541 1 94.81 163 LEU B CA 1
ATOM 2694 C C . LEU B 1 163 ? -13.414 -6.195 -0.628 1 94.81 163 LEU B C 1
ATOM 2696 O O . LEU B 1 163 ? -13.5 -5.492 0.382 1 94.81 163 LEU B O 1
ATOM 2700 N N . SER B 1 164 ? -12.352 -6.926 -0.952 1 96.81 164 SER B N 1
ATOM 2701 C CA . SER B 1 164 ? -11.094 -6.789 -0.227 1 96.81 164 SER B CA 1
ATOM 2702 C C . SER B 1 164 ? -9.945 -6.441 -1.171 1 96.81 164 SER B C 1
ATOM 2704 O O . SER B 1 164 ? -9.953 -6.84 -2.338 1 96.81 164 SER B O 1
ATOM 2706 N N . LEU B 1 165 ? -9 -5.75 -0.636 1 97.31 165 LEU B N 1
ATOM 2707 C CA . LEU B 1 165 ? -7.836 -5.328 -1.412 1 97.31 165 LEU B CA 1
ATOM 2708 C C . LEU B 1 165 ? -7.113 -6.531 -2.01 1 97.31 165 LEU B C 1
ATOM 2710 O O . LEU B 1 165 ? -6.875 -7.523 -1.318 1 97.31 165 LEU B O 1
ATOM 2714 N N . GLY B 1 166 ? -6.844 -6.465 -3.26 1 97.19 166 GLY B N 1
ATOM 2715 C CA . GLY B 1 166 ? -5.922 -7.398 -3.885 1 97.19 166 GLY B CA 1
ATOM 2716 C C . GLY B 1 166 ? -4.473 -6.965 -3.773 1 97.19 166 GLY B C 1
ATOM 2717 O O . GLY B 1 166 ? -4.164 -5.973 -3.115 1 97.19 166 GLY B O 1
ATOM 2718 N N . PRO B 1 167 ? -3.609 -7.777 -4.391 1 97.88 167 PRO B N 1
ATOM 2719 C CA . PRO B 1 167 ? -2.188 -7.434 -4.301 1 97.88 167 PRO B CA 1
ATOM 2720 C C . PRO B 1 167 ? -1.819 -6.223 -5.156 1 97.88 167 PRO B C 1
ATOM 2722 O O . PRO B 1 167 ? -0.752 -5.633 -4.973 1 97.88 167 PRO B O 1
ATOM 2725 N N . GLY B 1 168 ? -2.66 -5.84 -6.125 1 98.31 168 GLY B N 1
ATOM 2726 C CA . GLY B 1 168 ? -2.342 -4.812 -7.102 1 98.31 168 GLY B CA 1
ATOM 2727 C C . GLY B 1 168 ? -1.964 -3.486 -6.469 1 98.31 168 GLY B C 1
ATOM 2728 O O . GLY B 1 168 ? -1.036 -2.816 -6.926 1 98.31 168 GLY B O 1
ATOM 2729 N N . GLY B 1 169 ? -2.738 -3.055 -5.5 1 98.69 169 GLY B N 1
ATOM 2730 C CA . GLY B 1 169 ? -2.422 -1.816 -4.809 1 98.69 169 GLY B CA 1
ATOM 2731 C C . GLY B 1 169 ? -1.031 -1.81 -4.203 1 98.69 169 GLY B C 1
ATOM 2732 O O . GLY B 1 169 ? -0.323 -0.804 -4.277 1 98.69 169 GLY B O 1
ATOM 2733 N N . PHE B 1 170 ? -0.605 -2.889 -3.641 1 98.81 170 PHE B N 1
ATOM 2734 C CA . PHE B 1 170 ? 0.695 -2.977 -2.984 1 98.81 170 PHE B CA 1
ATOM 2735 C C . PHE B 1 170 ? 1.817 -3.031 -4.016 1 98.81 170 PHE B C 1
ATOM 2737 O O . PHE B 1 170 ? 2.908 -2.506 -3.781 1 98.81 170 PHE B O 1
ATOM 2744 N N . VAL B 1 171 ? 1.528 -3.652 -5.188 1 98.81 171 VAL B N 1
ATOM 2745 C CA . VAL B 1 171 ? 2.469 -3.604 -6.301 1 98.81 171 VAL B CA 1
ATOM 2746 C C . VAL B 1 171 ? 2.656 -2.158 -6.758 1 98.81 171 VAL B C 1
ATOM 2748 O O . VAL B 1 171 ? 3.787 -1.695 -6.926 1 98.81 171 VAL B O 1
ATOM 2751 N N . GLU B 1 172 ? 1.529 -1.436 -6.895 1 98.81 172 GLU B N 1
ATOM 2752 C CA . GLU B 1 172 ? 1.565 -0.033 -7.297 1 98.81 172 GLU B CA 1
ATOM 2753 C C . GLU B 1 172 ? 2.361 0.808 -6.305 1 98.81 172 GLU B C 1
ATOM 2755 O O . GLU B 1 172 ? 3.086 1.724 -6.699 1 98.81 172 GLU B O 1
ATOM 2760 N N . ALA B 1 173 ? 2.16 0.513 -5.066 1 98.88 173 ALA B N 1
ATOM 2761 C CA . ALA B 1 173 ? 2.879 1.245 -4.023 1 98.88 173 ALA B CA 1
ATOM 2762 C C . ALA B 1 173 ? 4.387 1.118 -4.211 1 98.88 173 ALA B C 1
ATOM 2764 O O . ALA B 1 173 ? 5.113 2.115 -4.16 1 98.88 173 ALA B O 1
ATOM 2765 N N . LEU B 1 174 ? 4.891 -0.106 -4.449 1 98.88 174 LEU B N 1
ATOM 2766 C CA . LEU B 1 174 ? 6.316 -0.353 -4.629 1 98.88 174 LEU B CA 1
ATOM 2767 C C . LEU B 1 174 ? 6.82 0.291 -5.918 1 98.88 174 LEU B C 1
ATOM 2769 O O . LEU B 1 174 ? 7.906 0.868 -5.941 1 98.88 174 LEU B O 1
ATOM 2773 N N . GLU B 1 175 ? 5.992 0.158 -7 1 98.81 175 GLU B N 1
ATOM 2774 C CA . GLU B 1 175 ? 6.367 0.795 -8.258 1 98.81 175 GLU B CA 1
ATOM 2775 C C . GLU B 1 175 ? 6.523 2.303 -8.094 1 98.81 175 GLU B C 1
ATOM 2777 O O . GLU B 1 175 ? 7.508 2.887 -8.555 1 98.81 175 GLU B O 1
ATOM 2782 N N . TYR B 1 176 ? 5.578 2.889 -7.445 1 98.75 176 TYR B N 1
ATOM 2783 C CA . TYR B 1 176 ? 5.566 4.332 -7.234 1 98.75 176 TYR B CA 1
ATOM 2784 C C . TYR B 1 176 ? 6.789 4.781 -6.445 1 98.75 176 TYR B C 1
ATOM 2786 O O . TYR B 1 176 ? 7.492 5.707 -6.848 1 98.75 176 TYR B O 1
ATOM 2794 N N . ALA B 1 177 ? 7.047 4.109 -5.352 1 98.31 177 ALA B N 1
ATOM 2795 C CA . ALA B 1 177 ? 8.086 4.539 -4.422 1 98.31 177 ALA B CA 1
ATOM 2796 C C . ALA B 1 177 ? 9.477 4.266 -4.992 1 98.31 177 ALA B C 1
ATOM 2798 O O . ALA B 1 177 ? 10.398 5.066 -4.812 1 98.31 177 ALA B O 1
ATOM 2799 N N . SER B 1 178 ? 9.656 3.152 -5.711 1 97.75 178 SER B N 1
ATOM 2800 C CA . SER B 1 178 ? 10.984 2.705 -6.117 1 97.75 178 SER B CA 1
ATOM 2801 C C . SER B 1 178 ? 11.312 3.164 -7.531 1 97.75 178 SER B C 1
ATOM 2803 O O . SER B 1 178 ? 12.484 3.234 -7.91 1 97.75 178 SER B O 1
ATOM 2805 N N . GLY B 1 179 ? 10.234 3.369 -8.328 1 97.25 179 GLY B N 1
ATOM 2806 C CA . GLY B 1 179 ? 10.445 3.645 -9.742 1 97.25 179 GLY B CA 1
ATOM 2807 C C . GLY B 1 179 ? 10.672 2.391 -10.562 1 97.25 179 GLY B C 1
ATOM 2808 O O . GLY B 1 179 ? 10.938 2.473 -11.766 1 97.25 179 GLY B O 1
ATOM 2809 N N . VAL B 1 180 ? 10.641 1.204 -9.961 1 97.44 180 VAL B N 1
ATOM 2810 C CA . VAL B 1 180 ? 10.82 -0.067 -10.656 1 97.44 180 VAL B CA 1
ATOM 2811 C C . VAL B 1 180 ? 9.461 -0.606 -11.102 1 97.44 180 VAL B C 1
ATOM 2813 O O . VAL B 1 180 ? 8.539 -0.731 -10.289 1 97.44 180 VAL B O 1
ATOM 2816 N N . LYS B 1 181 ? 9.273 -0.896 -12.367 1 98.06 181 LYS B N 1
ATOM 2817 C CA . LYS B 1 181 ? 8.031 -1.463 -12.883 1 98.06 181 LYS B CA 1
ATOM 2818 C C . LYS B 1 181 ? 8 -2.979 -12.703 1 98.06 181 LYS B C 1
ATOM 2820 O O . LYS B 1 181 ? 9 -3.656 -12.953 1 98.06 181 LYS B O 1
ATOM 2825 N N . ALA B 1 182 ? 6.918 -3.484 -12.281 1 98.38 182 ALA B N 1
ATOM 2826 C CA . ALA B 1 182 ? 6.781 -4.914 -12.008 1 98.38 182 ALA B CA 1
ATOM 2827 C C . ALA B 1 182 ? 6.656 -5.707 -13.305 1 98.38 182 ALA B C 1
ATOM 2829 O O . ALA B 1 182 ? 5.984 -5.273 -14.242 1 98.38 182 ALA B O 1
ATOM 2830 N N . HIS B 1 183 ? 7.355 -6.816 -13.391 1 97.75 183 HIS B N 1
ATOM 2831 C CA . HIS B 1 183 ? 7.035 -7.875 -14.344 1 97.75 183 HIS B CA 1
ATOM 2832 C C . HIS B 1 183 ? 5.816 -8.672 -13.883 1 97.75 183 HIS B C 1
ATOM 2834 O O . HIS B 1 183 ? 5.891 -9.43 -12.914 1 97.75 183 HIS B O 1
ATOM 2840 N N . VAL B 1 184 ? 4.715 -8.539 -14.523 1 97.19 184 VAL B N 1
ATOM 2841 C CA . VAL B 1 184 ? 3.48 -9.211 -14.125 1 97.19 184 VAL B CA 1
ATOM 2842 C C . VAL B 1 184 ? 3.357 -10.547 -14.859 1 97.19 184 VAL B C 1
ATOM 2844 O O . VAL B 1 184 ? 3.406 -10.594 -16.094 1 97.19 184 VAL B O 1
ATOM 2847 N N . VAL B 1 185 ? 3.195 -11.656 -14.148 1 93.75 185 VAL B N 1
ATOM 2848 C CA . VAL B 1 185 ? 3.24 -13 -14.719 1 93.75 185 VAL B CA 1
ATOM 2849 C C . VAL B 1 185 ? 1.824 -13.477 -15.031 1 93.75 185 VAL B C 1
ATOM 2851 O O . VAL B 1 185 ? 1.596 -14.141 -16.047 1 93.75 185 VAL B O 1
ATOM 2854 N N . GLY B 1 186 ? 0.9 -13.188 -14.133 1 81.25 186 GLY B N 1
ATOM 2855 C CA . GLY B 1 186 ? -0.464 -13.648 -14.328 1 81.25 186 GLY B CA 1
ATOM 2856 C C . GLY B 1 186 ? -1.414 -12.547 -14.75 1 81.25 186 GLY B C 1
ATOM 2857 O O . GLY B 1 186 ? -0.983 -11.43 -15.055 1 81.25 186 GLY B O 1
ATOM 2858 N N . LYS B 1 187 ? -2.695 -12.859 -14.969 1 67.62 187 LYS B N 1
ATOM 2859 C CA . LYS B 1 187 ? -3.725 -11.93 -15.422 1 67.62 187 LYS B CA 1
ATOM 2860 C C . LYS B 1 187 ? -4.516 -11.367 -14.25 1 67.62 187 LYS B C 1
ATOM 2862 O O . LYS B 1 187 ? -4.68 -12.039 -13.227 1 67.62 187 LYS B O 1
#

Sequence (374 aa):
MQTIRGVLIDVSGTIHVGDKVIPGAIQALDRLRASGIPFRFCTNTTQSSGETLARNLRSLGFNVKRDEIFTSLSACRQLVQSRGLRPLLMFEPDALQEFEGIPQSEPHDSVVIGLSPSSFHYDTMNKAFRILVQSKETPSAPPATLIAVHKAKYFADKDQRNLSLGPGGFVEALEYASGVKAHVVGKMQTIRGVLIDVSGTIHVGDKVIPGAIQALDRLRASGIPFRFCTNTTQSSGETLARNLRSLGFNVKRDEIFTSLSACRQLVQSRGLRPLLMFEPDALQEFEGIPQSEPHDSVVIGLSPSSFHYDTMNKAFRILVQSKETPSAPPATLIAVHKAKYFADKDQRNLSLGPGGFVEALEYASGVKAHVVGK

Foldseek 3Di:
DPDQQEEEAEDDPGQADDLGGDPCSQVVVVVCVVVVRYYAYEYADQAAALVRVQVSVVVSPHDDDSVRYDYLLLQVLVVCVVVVFQEDEQHDPRSVVNNPPRHNDPPGQEYEHFFHPVQPDDVNLVVRLCSQQVQVVDPVHDGGAYEYSAQDQWDQDPVSPDIDGTCNVSQVVSCVRRVHHYHHRGD/DPDQQEEEAEDDPGQADDLGGDPCSQVVVVVCVVVVRYYAYEYADQAAALVRVQVSVVVSPHDDDSVRYDYLLLQVLVVCVVVVFQEDEQHDPRSVVNNPPRHNDPPGQEYEHFFHPVQPDDVNLVVRLCSQQVQVVDPVHDGRAYEYSAQDQWDQDPVSPDIDGTCNVSQVVSCVRRVHHYHHRGD